Protein AF-A0A9P3NR72-F1 (afdb_monomer_lite)

Sequence (196 aa):
MASRALVLSVLLLLAADFSPAANPAVAQTVSVPGALDVNTNGSIQIPGVTVSPNGTVNGNGYSTDAEDGSVTVDGTTYFPNGTIVNADGQVITPTTNVDGSVSAGGFTVYPNGTVTSSDGTAVNPDGGVTFPGGLNISTGGGGGGVIQTPGFTVNPDGTVAVNQASPSTSKPAGSLASPARMVTSLLVLLVFLLVA

Radius of gyration: 45.99 Å; chains: 1; bounding box: 126×30×152 Å

Secondary structure (DSSP, 8-state):
--SSSHHHHHHTTSSS----------------TTS-EE-TTS-EEETTEEE-TTS-EEETTEEE-TTT--EEETTEEE-TTS-EE-TTS-EE--EE-TTS-EEETTEEE-TTS-EEETTS-EE-TTS-EE-TTS-EEEEETTTEEEEE-SSEEE-TTS-EEE----------S----------SSHHHHHHHTT--

Foldseek 3Di:
DPDPVPVVVVVVVPPPDPPVPVPPCPVPQPDDPQDWTQDPQRWIDHVQWIQHNLRWIDGDQWTADNVQRWIGHVQWIAGPQRWIQHNVRDIWHWDQDPQRWIDTDQWIAHPQRWIAGVQGWIQHPQRWIAGPQGWIWGPNPPGWIWTDHCFWIQTSVRDIGGPPPPPPPPVPPDPPDDPDDPPPPPVVVVVVVVVD

Structure (mmCIF, N/CA/C/O backbone):
data_AF-A0A9P3NR72-F1
#
_entry.id   AF-A0A9P3NR72-F1
#
loop_
_atom_site.group_PDB
_atom_site.id
_atom_site.type_symbol
_atom_site.label_atom_id
_atom_site.label_alt_id
_atom_site.label_comp_id
_atom_site.label_asym_id
_atom_site.label_entity_id
_atom_site.label_seq_id
_atom_site.pdbx_PDB_ins_code
_atom_site.Cartn_x
_atom_site.Cartn_y
_atom_site.Cartn_z
_atom_site.occupancy
_atom_site.B_iso_or_equiv
_atom_site.auth_seq_id
_atom_site.auth_comp_id
_atom_site.auth_asym_id
_atom_site.auth_atom_id
_atom_site.pdbx_PDB_model_num
ATOM 1 N N . MET A 1 1 ? -53.191 10.712 83.785 1.00 48.12 1 MET A N 1
ATOM 2 C CA . MET A 1 1 ? -52.004 11.487 83.346 1.00 48.12 1 MET A CA 1
ATOM 3 C C . MET A 1 1 ? -51.381 10.843 82.104 1.00 48.12 1 MET A C 1
ATOM 5 O O . MET A 1 1 ? -50.207 10.507 82.092 1.00 48.12 1 MET A O 1
ATOM 9 N N . ALA A 1 2 ? -52.179 10.658 81.051 1.00 46.38 2 ALA A N 1
ATOM 10 C CA . ALA A 1 2 ? -51.803 9.922 79.845 1.00 46.38 2 ALA A CA 1
ATOM 11 C C . ALA A 1 2 ? -52.101 10.795 78.621 1.00 46.38 2 ALA A C 1
ATOM 13 O O . ALA A 1 2 ? -53.079 10.565 77.928 1.00 46.38 2 ALA A O 1
ATOM 14 N N . SER A 1 3 ? -51.346 11.882 78.425 1.00 47.44 3 SER A N 1
ATOM 15 C CA . SER A 1 3 ? -51.523 12.698 77.208 1.00 47.44 3 SER A CA 1
ATOM 16 C C . SER A 1 3 ? -50.365 13.635 76.847 1.00 47.44 3 SER A C 1
ATOM 18 O O . SER A 1 3 ? -50.506 14.434 75.928 1.00 47.44 3 SER A O 1
ATOM 20 N N . ARG A 1 4 ? -49.215 13.572 77.537 1.00 43.81 4 ARG A N 1
ATOM 21 C CA . ARG A 1 4 ? -48.031 14.392 77.190 1.00 43.81 4 ARG A CA 1
ATOM 22 C C . ARG A 1 4 ? -46.902 13.603 76.517 1.00 43.81 4 ARG A C 1
ATOM 24 O O . ARG A 1 4 ? -45.956 14.214 76.045 1.00 43.81 4 ARG A O 1
ATOM 31 N N . ALA A 1 5 ? -47.025 12.277 76.423 1.00 44.28 5 ALA A N 1
ATOM 32 C CA . ALA A 1 5 ? -46.033 11.416 75.773 1.00 44.28 5 ALA A CA 1
ATOM 33 C C . ALA A 1 5 ? -46.285 11.216 74.265 1.00 44.28 5 ALA A C 1
ATOM 35 O O . ALA A 1 5 ? -45.346 10.939 73.534 1.00 44.28 5 ALA A O 1
ATOM 36 N N . LEU A 1 6 ? -47.521 11.402 73.777 1.00 41.78 6 LEU A N 1
ATOM 37 C CA . LEU A 1 6 ? -47.857 11.107 72.375 1.00 41.78 6 LEU A CA 1
ATOM 38 C C . LEU A 1 6 ? -47.466 12.234 71.398 1.00 41.78 6 LEU A C 1
ATOM 40 O O . LEU A 1 6 ? -47.162 11.972 70.240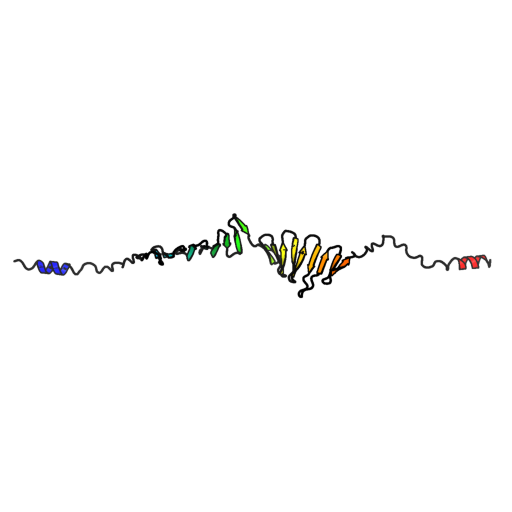 1.00 41.78 6 LEU A O 1
ATOM 44 N N . VAL A 1 7 ? -47.428 13.490 71.861 1.00 42.53 7 VAL A N 1
ATOM 45 C CA . VAL A 1 7 ? -47.096 14.652 71.008 1.00 42.53 7 VAL A CA 1
ATOM 46 C C . VAL A 1 7 ? -45.590 14.733 70.725 1.00 42.53 7 VAL A C 1
ATOM 48 O O . VAL A 1 7 ? -45.184 15.208 69.669 1.00 42.53 7 VAL A O 1
ATOM 51 N N . LEU A 1 8 ? -44.754 14.198 71.621 1.00 38.62 8 LEU A N 1
ATOM 52 C CA . LEU A 1 8 ? -43.301 1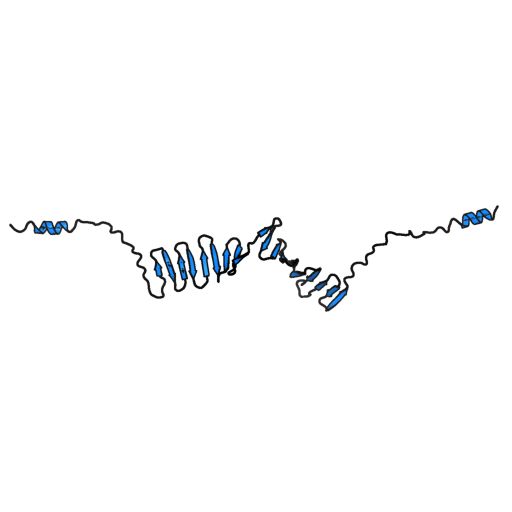4.186 71.436 1.00 38.62 8 LEU A CA 1
ATOM 53 C C . LEU A 1 8 ? -42.826 13.050 70.511 1.00 38.62 8 LEU A C 1
ATOM 55 O O . LEU A 1 8 ? -41.776 13.175 69.890 1.00 38.62 8 LEU A O 1
ATOM 59 N N . SER A 1 9 ? -43.619 11.985 70.351 1.00 39.81 9 SER A N 1
ATOM 60 C CA . SER A 1 9 ? -43.322 10.887 69.417 1.00 39.81 9 SER A CA 1
ATOM 61 C C . SER A 1 9 ? -43.636 11.224 67.956 1.00 39.81 9 SER A C 1
ATOM 63 O O . SER A 1 9 ? -43.027 10.643 67.066 1.00 39.81 9 SER A O 1
ATOM 65 N N . VAL A 1 10 ? -44.545 12.171 67.693 1.00 39.44 10 VAL A N 1
ATOM 66 C CA . VAL A 1 10 ? -44.870 12.610 66.320 1.00 39.44 10 VAL A CA 1
ATOM 67 C C . VAL A 1 10 ? -43.944 13.742 65.854 1.00 39.44 10 VAL A C 1
ATOM 69 O O . VAL A 1 10 ? -43.649 13.841 64.667 1.00 39.44 10 VAL A O 1
ATOM 72 N N . LEU A 1 11 ? -43.405 14.553 66.773 1.00 36.34 11 LEU A N 1
ATOM 73 C CA . LEU A 1 11 ? -42.488 15.645 66.420 1.00 36.34 11 LEU A CA 1
ATOM 74 C C . LEU A 1 11 ? -41.043 15.176 66.157 1.00 36.34 11 LEU A C 1
ATOM 76 O O . LEU A 1 11 ? -40.297 15.864 65.467 1.00 36.34 11 LEU A O 1
ATOM 80 N N . LEU A 1 12 ? -40.657 13.987 66.635 1.00 38.16 12 LEU A N 1
ATOM 81 C CA . LEU A 1 12 ? -39.341 13.391 66.363 1.00 38.16 12 LEU A CA 1
ATOM 82 C C . LEU A 1 12 ? -39.314 12.496 65.108 1.00 38.16 12 LEU A C 1
ATOM 84 O O . LEU A 1 12 ? -38.299 11.868 64.830 1.00 38.16 12 LEU A O 1
ATOM 88 N N . LEU A 1 13 ? -40.409 12.451 64.338 1.00 37.03 13 LEU A N 1
ATOM 89 C CA . LEU A 1 13 ? -40.459 11.774 63.035 1.00 37.03 13 LEU A CA 1
ATOM 90 C C . LEU A 1 13 ? -40.258 12.733 61.846 1.00 37.03 13 LEU A C 1
ATOM 92 O O . LEU A 1 13 ? -40.319 12.300 60.701 1.00 37.03 13 LEU A O 1
ATOM 96 N N . LEU A 1 14 ? -40.022 14.028 62.102 1.00 40.81 14 LEU A N 1
ATOM 97 C CA . LEU A 1 14 ? -39.855 15.059 61.065 1.00 40.81 14 LEU A CA 1
ATOM 98 C C . LEU A 1 14 ? -38.443 15.673 60.989 1.00 40.81 14 LEU A C 1
ATOM 100 O O . LEU A 1 14 ? -38.238 16.606 60.218 1.00 40.81 14 LEU A O 1
ATOM 104 N N . ALA A 1 15 ? -37.470 15.183 61.765 1.00 40.09 15 ALA A N 1
ATOM 105 C CA . ALA A 1 15 ? -36.161 15.836 61.897 1.00 40.09 15 ALA A CA 1
ATOM 106 C C . ALA A 1 15 ? -34.951 14.890 61.791 1.00 40.09 15 ALA A C 1
ATOM 108 O O . ALA A 1 15 ? -33.926 15.140 62.422 1.00 40.09 15 ALA A O 1
ATOM 109 N N . ALA A 1 16 ? -35.045 13.821 60.998 1.00 39.06 16 ALA A N 1
ATOM 110 C CA . ALA A 1 16 ? -33.886 13.000 60.660 1.00 39.06 16 ALA A CA 1
ATOM 111 C C . ALA A 1 16 ? -33.765 12.864 59.137 1.00 39.06 16 ALA A C 1
ATOM 113 O O . ALA A 1 16 ? -34.564 12.197 58.487 1.00 39.06 16 ALA A O 1
ATOM 114 N N . ASP A 1 17 ? -32.750 13.548 58.618 1.00 38.53 17 ASP A N 1
ATOM 115 C CA . ASP A 1 17 ? -32.102 13.335 57.331 1.00 38.53 17 ASP A CA 1
ATOM 116 C C . ASP A 1 17 ? -32.908 13.628 56.060 1.00 38.53 17 ASP A C 1
ATOM 118 O O . ASP A 1 17 ? -33.122 12.784 55.194 1.00 38.53 17 ASP A O 1
ATOM 122 N N . PHE A 1 18 ? -33.084 14.931 55.826 1.00 40.12 18 PHE A N 1
ATOM 123 C CA . PHE A 1 18 ? -32.684 15.523 54.541 1.00 40.12 18 PHE A CA 1
ATOM 124 C C . PHE A 1 18 ? -31.155 15.378 54.358 1.00 40.12 18 PHE A C 1
ATOM 126 O O . PHE A 1 18 ? -30.418 16.350 54.216 1.00 40.12 18 PHE A O 1
ATOM 133 N N . SER A 1 19 ? -30.646 14.147 54.378 1.00 39.75 19 SER A N 1
ATOM 134 C CA . SER A 1 19 ? -29.435 13.879 53.625 1.00 39.75 19 SER A CA 1
ATOM 135 C C . SER A 1 19 ? -29.875 14.009 52.170 1.00 39.75 19 SER A C 1
ATOM 137 O O . SE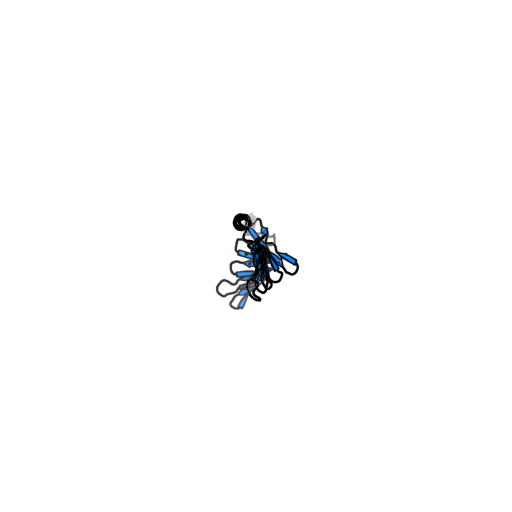R A 1 19 ? -30.918 13.438 51.825 1.00 39.75 19 SER A O 1
ATOM 139 N N . PRO A 1 20 ? -29.187 14.766 51.298 1.00 43.44 20 PRO A N 1
ATOM 140 C CA . PRO A 1 20 ? -29.326 14.505 49.883 1.00 43.44 20 PRO A CA 1
ATOM 141 C C . PRO A 1 20 ? -28.851 13.066 49.742 1.00 43.44 20 PRO A C 1
ATOM 143 O O . PRO A 1 20 ? -27.650 12.816 49.662 1.00 43.44 20 PRO A O 1
ATOM 146 N N . ALA A 1 21 ? -29.787 12.113 49.816 1.00 39.53 21 ALA A N 1
ATOM 147 C CA . ALA A 1 21 ? -29.570 10.778 49.329 1.00 39.53 21 ALA A CA 1
ATOM 148 C C . ALA A 1 21 ? -29.009 11.051 47.952 1.00 39.53 21 ALA A C 1
ATOM 150 O O . ALA A 1 21 ? -29.714 11.606 47.102 1.00 39.53 21 ALA A O 1
ATOM 151 N N . ALA A 1 22 ? -27.697 10.833 47.815 1.00 41.94 22 ALA A N 1
ATOM 152 C CA . ALA A 1 22 ? -27.037 10.785 46.541 1.00 41.94 22 ALA A CA 1
ATOM 153 C C . ALA A 1 22 ? -28.010 9.972 45.724 1.00 41.94 22 ALA A C 1
ATOM 155 O O . ALA A 1 22 ? -28.244 8.819 46.082 1.00 41.94 22 ALA A O 1
ATOM 156 N N . ASN A 1 23 ? -28.700 10.623 44.781 1.00 41.66 23 ASN A N 1
ATOM 157 C CA . ASN A 1 23 ? -29.506 9.925 43.812 1.00 41.66 23 ASN A CA 1
ATOM 158 C C . ASN A 1 23 ? -28.531 8.866 43.336 1.00 41.66 23 ASN A C 1
ATOM 160 O O . ASN A 1 23 ? -27.513 9.259 42.744 1.00 41.66 23 ASN A O 1
ATOM 164 N N . PRO A 1 24 ? -28.698 7.582 43.701 1.00 44.34 24 PRO A N 1
ATOM 165 C CA . PRO A 1 24 ? -27.843 6.614 43.109 1.00 44.34 24 PRO A CA 1
ATOM 166 C C . PRO A 1 24 ? -28.439 6.633 41.715 1.00 44.34 24 PRO A C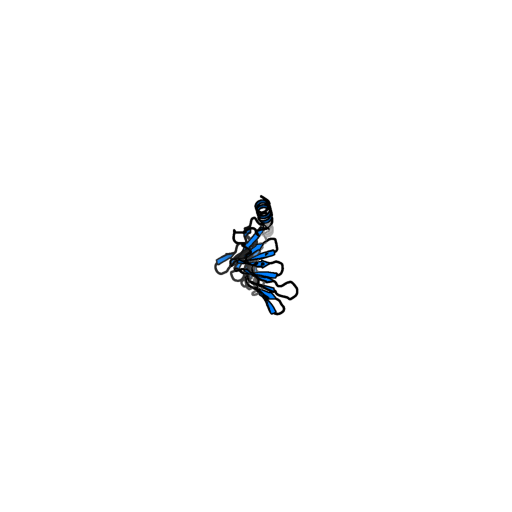 1
ATOM 168 O O . PRO A 1 24 ? -29.460 6.008 41.438 1.00 44.34 24 PRO A O 1
ATOM 171 N N . ALA A 1 25 ? -27.823 7.417 40.835 1.00 45.00 25 ALA A N 1
ATOM 172 C CA . ALA A 1 25 ? -27.745 7.091 39.441 1.00 45.00 25 ALA A CA 1
ATOM 173 C C . ALA A 1 25 ? -27.035 5.731 39.408 1.00 45.00 25 ALA A C 1
ATOM 175 O O . ALA A 1 25 ? -25.889 5.598 39.000 1.00 45.00 25 ALA A O 1
ATOM 176 N N . VAL A 1 26 ? -27.718 4.703 39.922 1.00 42.44 26 VAL A N 1
ATOM 177 C CA . VAL A 1 26 ? -27.652 3.369 39.401 1.00 42.44 26 VAL A CA 1
ATOM 178 C C . VAL A 1 26 ? -27.984 3.647 37.957 1.00 42.44 26 VAL A C 1
ATOM 180 O O . VAL A 1 26 ? -29.121 4.001 37.641 1.00 42.44 26 VAL A O 1
ATOM 183 N N . ALA A 1 27 ? -26.955 3.656 37.116 1.00 44.62 27 ALA A N 1
ATOM 184 C CA . ALA A 1 27 ? -27.144 3.538 35.692 1.00 44.62 27 ALA A CA 1
ATOM 185 C C . ALA A 1 27 ? -27.968 2.262 35.533 1.00 44.62 27 ALA A C 1
ATOM 187 O O . ALA A 1 27 ? -27.437 1.154 35.603 1.00 44.62 27 ALA A O 1
ATOM 188 N N . GLN A 1 28 ? -29.291 2.422 35.494 1.00 44.16 28 GLN A N 1
ATOM 189 C CA . GLN A 1 28 ? -30.192 1.354 35.144 1.00 44.16 28 GLN A CA 1
ATOM 190 C C . GLN A 1 28 ? -29.862 1.102 33.686 1.00 44.16 28 GLN A C 1
ATOM 192 O O . GLN A 1 28 ? -30.170 1.919 32.821 1.00 44.16 28 GLN A O 1
ATOM 197 N N . THR A 1 29 ? -29.150 0.011 33.431 1.00 44.50 29 THR A N 1
ATOM 198 C CA . THR A 1 29 ? -29.091 -0.588 32.111 1.00 44.50 29 THR A CA 1
ATOM 199 C C . THR A 1 29 ? -30.533 -0.908 31.740 1.00 44.50 29 THR A C 1
ATOM 201 O O . THR A 1 29 ? -31.112 -1.892 32.200 1.00 44.50 29 THR A O 1
ATOM 204 N N . VAL A 1 30 ? -31.161 -0.034 30.957 1.00 47.25 30 VAL A N 1
ATOM 205 C CA . VAL A 1 30 ? -32.433 -0.340 30.305 1.00 47.25 30 VAL A CA 1
ATOM 206 C C . VAL A 1 30 ? -32.083 -1.304 29.177 1.00 47.25 30 VAL A C 1
ATOM 208 O O . VAL A 1 30 ? -31.939 -0.894 28.034 1.00 47.25 30 VAL A O 1
ATOM 211 N N . SER A 1 31 ? -31.842 -2.571 29.532 1.00 49.44 31 SER A N 1
ATOM 212 C CA . SER A 1 31 ? -31.580 -3.621 28.555 1.00 49.44 31 SER A CA 1
ATOM 213 C C . SER A 1 31 ? -32.908 -4.012 27.929 1.00 49.44 31 SER A C 1
ATOM 215 O O . SER A 1 31 ? -33.728 -4.697 28.547 1.00 49.44 31 SER A O 1
ATOM 217 N N . VAL A 1 32 ? -33.167 -3.493 26.732 1.00 56.00 32 VAL A N 1
ATOM 218 C CA . VAL A 1 32 ? -34.283 -3.954 25.908 1.00 56.00 32 VAL A CA 1
ATOM 219 C C . VAL A 1 32 ? -33.679 -4.964 24.941 1.00 56.00 32 VAL A C 1
ATOM 221 O O . VAL A 1 32 ? -32.838 -4.579 24.133 1.00 56.00 32 VAL A O 1
ATOM 224 N N . PRO A 1 33 ? -34.069 -6.249 24.989 1.00 47.16 33 PRO A N 1
ATOM 225 C CA . PRO A 1 33 ? -33.535 -7.253 24.079 1.00 47.16 33 PRO A CA 1
ATOM 226 C C . PRO A 1 33 ? -33.645 -6.792 22.617 1.00 47.16 33 PRO A C 1
ATOM 228 O O . PRO A 1 33 ? -34.745 -6.574 22.111 1.00 47.16 33 PRO A O 1
ATOM 231 N N . GLY A 1 34 ? -32.499 -6.619 21.951 1.00 54.06 34 GLY A N 1
ATOM 232 C CA . GLY A 1 34 ? -32.412 -6.126 20.571 1.00 54.06 34 GLY A CA 1
ATOM 233 C C . GLY A 1 34 ? -32.251 -4.608 20.409 1.00 54.06 34 GLY A C 1
ATOM 234 O O . GLY A 1 34 ? -32.244 -4.136 19.273 1.00 54.06 34 GLY A O 1
ATOM 235 N N . ALA A 1 35 ? -32.105 -3.847 21.495 1.00 64.00 35 ALA A N 1
ATOM 236 C CA . ALA A 1 35 ? -31.858 -2.409 21.471 1.00 64.00 35 ALA A CA 1
ATOM 237 C C . ALA A 1 35 ? -30.435 -2.047 21.928 1.00 64.00 35 ALA A C 1
ATOM 239 O O . ALA A 1 35 ? -29.644 -2.892 22.336 1.00 64.00 35 ALA A O 1
ATOM 240 N N . LEU A 1 36 ? -30.128 -0.757 21.797 1.00 69.50 36 LEU A N 1
ATOM 241 C CA . LEU A 1 36 ? -28.935 -0.100 22.315 1.00 69.50 36 LEU A CA 1
ATOM 242 C C . LEU A 1 36 ? -28.862 -0.249 23.844 1.00 69.50 36 LEU A C 1
ATOM 244 O O . LEU A 1 36 ? -29.645 0.383 24.553 1.00 69.50 36 LEU A O 1
ATOM 248 N N . ASP A 1 37 ? -27.888 -1.003 24.341 1.00 77.62 37 ASP A N 1
ATOM 249 C CA . ASP A 1 37 ? -27.663 -1.196 25.773 1.00 77.62 37 ASP A CA 1
ATOM 250 C C . ASP A 1 37 ? -26.462 -0.352 26.226 1.00 77.62 37 ASP A C 1
ATOM 252 O O . ASP A 1 37 ? -25.336 -0.549 25.771 1.00 77.62 37 ASP A O 1
ATOM 256 N N . VAL A 1 38 ? -26.676 0.603 27.136 1.00 80.50 38 VAL A N 1
ATOM 257 C CA . VAL A 1 38 ? -25.596 1.419 27.724 1.00 80.50 38 VAL A CA 1
ATOM 258 C C . VAL A 1 38 ? -25.228 0.860 29.096 1.00 80.50 38 VAL A C 1
ATOM 260 O O . VAL A 1 38 ? -26.024 0.916 30.031 1.00 80.50 38 VAL A O 1
ATOM 263 N N . ASN A 1 39 ? -24.018 0.319 29.217 1.00 81.31 39 ASN A N 1
ATOM 264 C CA . ASN A 1 39 ? -23.499 -0.321 30.423 1.00 81.31 39 ASN A CA 1
ATOM 265 C C . ASN A 1 39 ? -23.027 0.693 31.472 1.00 81.31 39 ASN A C 1
ATOM 267 O O . ASN A 1 39 ? -22.585 1.796 31.155 1.00 81.31 39 ASN A O 1
ATOM 271 N N . THR A 1 40 ? -23.008 0.277 32.742 1.00 83.50 40 THR A N 1
ATOM 272 C CA . THR A 1 40 ? -22.528 1.094 33.875 1.00 83.50 40 THR A CA 1
ATOM 273 C C . THR A 1 40 ? -21.057 1.501 33.751 1.00 83.50 40 THR A C 1
ATOM 275 O O . THR A 1 40 ? -20.647 2.509 34.315 1.00 83.50 40 THR A O 1
ATOM 278 N N . ASN A 1 41 ? -20.258 0.735 33.004 1.00 81.38 41 ASN A N 1
ATOM 279 C CA . ASN A 1 41 ? -18.865 1.071 32.706 1.00 81.38 41 ASN A CA 1
ATOM 280 C C . ASN A 1 41 ? -18.720 2.113 31.578 1.00 81.38 41 ASN A C 1
ATOM 282 O O . ASN A 1 41 ? -17.594 2.452 31.239 1.00 81.38 41 ASN A O 1
ATOM 286 N N . GLY A 1 42 ? -19.820 2.603 30.993 1.00 82.56 42 GLY A N 1
ATOM 287 C CA . GLY A 1 42 ? -19.832 3.553 29.878 1.00 82.56 42 GLY A CA 1
ATOM 288 C C . GLY A 1 42 ? -19.755 2.913 28.488 1.00 82.56 42 GLY A C 1
ATOM 289 O O . GLY A 1 42 ? -19.774 3.633 27.495 1.00 82.56 42 GLY A O 1
ATOM 290 N N . SER A 1 43 ? -19.671 1.582 28.390 1.00 87.56 43 SER A N 1
ATOM 291 C CA . SER A 1 43 ? -19.686 0.880 27.104 1.00 87.56 43 SER A CA 1
ATOM 292 C C . SER A 1 43 ? -21.095 0.835 26.519 1.00 87.56 43 SER A C 1
ATOM 294 O O . SER A 1 43 ? -22.070 0.646 27.243 1.00 87.56 43 SER A O 1
ATOM 296 N N . ILE A 1 44 ? -21.193 0.931 25.199 1.00 89.88 44 ILE A N 1
ATOM 297 C CA . ILE A 1 44 ? -22.435 0.800 24.444 1.00 89.88 44 ILE A CA 1
ATOM 298 C C . ILE A 1 44 ? -22.428 -0.547 23.715 1.00 89.88 44 ILE A C 1
ATOM 300 O O . ILE A 1 44 ? -21.473 -0.873 23.015 1.00 89.88 44 ILE A O 1
ATOM 304 N N . GLN A 1 45 ? -23.496 -1.322 23.862 1.00 87.31 45 GLN A N 1
ATOM 305 C CA . GLN A 1 45 ? -23.729 -2.580 23.163 1.00 87.31 45 GLN A CA 1
ATOM 306 C C . GLN A 1 45 ? -24.848 -2.387 22.141 1.00 87.31 45 GLN A C 1
ATOM 308 O O . GLN A 1 45 ? -25.961 -1.980 22.466 1.00 87.31 45 GLN A O 1
ATOM 313 N N . ILE A 1 46 ? -24.534 -2.678 20.888 1.00 84.75 46 ILE A N 1
ATOM 314 C CA . ILE A 1 46 ? -25.461 -2.783 19.763 1.00 84.75 46 ILE A CA 1
ATOM 315 C C . ILE A 1 46 ? -25.360 -4.244 19.297 1.00 84.75 46 ILE A C 1
ATOM 317 O O . ILE A 1 46 ? -24.277 -4.822 19.391 1.00 84.75 46 ILE A O 1
ATOM 321 N N . PRO A 1 47 ? -26.423 -4.901 18.800 1.00 84.81 47 PRO A N 1
ATOM 322 C CA . PRO A 1 47 ? -26.305 -6.267 18.292 1.00 84.81 47 PRO A CA 1
ATOM 323 C C . PRO A 1 47 ? -25.123 -6.431 17.318 1.00 84.81 47 PRO A C 1
ATOM 325 O O . PRO A 1 47 ? -25.087 -5.814 16.255 1.00 84.81 47 PRO A O 1
ATOM 328 N N . GLY A 1 48 ? -24.138 -7.245 17.711 1.00 84.38 48 GLY A N 1
ATOM 329 C CA . GLY A 1 48 ? -22.922 -7.503 16.933 1.00 84.38 48 GLY A CA 1
ATOM 330 C C . GLY A 1 48 ? -21.817 -6.443 17.026 1.00 84.38 48 GLY A C 1
ATOM 331 O O . GLY A 1 48 ? -20.774 -6.656 16.419 1.00 84.38 48 GLY A O 1
ATOM 332 N N . VAL A 1 49 ? -22.003 -5.342 17.771 1.00 90.25 49 VAL A N 1
ATOM 333 C CA . VAL A 1 49 ? -21.024 -4.251 17.932 1.00 90.25 49 VAL A CA 1
ATOM 334 C C . VAL A 1 49 ? -20.938 -3.775 19.384 1.00 90.25 49 VAL A C 1
ATOM 336 O O . VAL A 1 49 ? -21.921 -3.372 19.996 1.00 90.25 49 VAL A O 1
ATOM 339 N N . THR A 1 50 ? -19.727 -3.739 19.922 1.00 91.81 50 THR A N 1
ATOM 340 C CA . THR A 1 50 ? -19.385 -3.101 21.192 1.00 91.81 50 THR A CA 1
ATOM 341 C C . THR A 1 50 ? -18.650 -1.793 20.931 1.00 91.81 50 THR A C 1
ATOM 343 O O . THR A 1 50 ? -17.684 -1.774 20.175 1.00 91.81 50 THR A O 1
ATOM 346 N N . VAL A 1 51 ? -19.054 -0.718 21.603 1.00 92.25 51 VAL A N 1
ATOM 347 C CA . VAL A 1 51 ? -18.261 0.509 21.735 1.00 92.25 51 VAL A CA 1
ATOM 348 C C . VAL A 1 51 ? -17.781 0.605 23.178 1.00 92.25 51 VAL A C 1
ATOM 350 O O . VAL A 1 51 ? -18.578 0.634 24.119 1.00 92.25 51 VAL A O 1
ATOM 353 N N . SER A 1 52 ? -16.473 0.605 23.370 1.00 91.88 52 SER A N 1
ATOM 354 C CA . SER A 1 52 ? -15.823 0.747 24.667 1.00 91.88 52 SER A CA 1
ATOM 355 C C . SER A 1 52 ? -15.837 2.207 25.136 1.00 91.88 52 SER A C 1
ATOM 357 O O . SER A 1 52 ? -15.926 3.120 24.315 1.00 91.88 52 SER A O 1
ATOM 359 N N . PRO A 1 53 ? -15.677 2.468 26.445 1.00 90.25 53 PRO A N 1
ATOM 360 C CA . PRO A 1 53 ? -15.664 3.832 26.986 1.00 90.25 53 PRO A CA 1
ATOM 361 C C . PRO A 1 53 ? -14.524 4.699 26.440 1.00 90.25 53 PRO A C 1
ATOM 363 O O . PRO A 1 53 ? -14.645 5.919 26.395 1.00 90.25 53 PRO A O 1
ATOM 366 N N . ASN A 1 54 ? -13.419 4.074 26.018 1.00 90.75 54 ASN A N 1
ATOM 367 C CA . ASN A 1 54 ? -12.300 4.759 25.373 1.00 90.75 54 ASN A CA 1
ATOM 368 C C . ASN A 1 54 ? -12.582 5.117 23.899 1.00 90.75 54 ASN A C 1
ATOM 370 O O . ASN A 1 54 ? -11.736 5.735 23.271 1.00 90.75 54 ASN A O 1
ATOM 374 N N . GLY A 1 55 ? -13.743 4.747 23.345 1.00 88.69 55 GLY A N 1
ATOM 375 C CA . GLY A 1 55 ? -14.109 4.976 21.945 1.00 88.69 55 GLY A CA 1
ATOM 376 C C . GLY A 1 55 ? -13.735 3.839 20.992 1.00 88.69 55 GLY A C 1
ATOM 377 O O . GLY A 1 55 ? -14.070 3.917 19.813 1.00 88.69 55 GLY A O 1
ATOM 378 N N . THR A 1 56 ? -13.088 2.773 21.478 1.00 93.00 56 THR A N 1
ATOM 379 C CA . THR A 1 56 ? -12.790 1.576 20.670 1.00 93.00 56 THR A CA 1
ATOM 380 C C . THR A 1 56 ? -14.093 0.924 20.223 1.00 93.00 56 THR A C 1
ATOM 382 O O . THR A 1 56 ? -14.978 0.700 21.047 1.00 93.00 56 THR A O 1
ATOM 385 N N . VAL A 1 57 ? -14.213 0.585 18.944 1.00 94.50 57 VAL A N 1
ATOM 386 C CA . VAL A 1 57 ? -15.378 -0.113 18.383 1.00 94.50 57 VAL A CA 1
ATOM 387 C C . VAL A 1 57 ? -14.938 -1.511 17.983 1.00 94.50 57 VAL A C 1
ATOM 389 O O . VAL A 1 57 ? -13.891 -1.650 17.370 1.00 94.50 57 VAL A O 1
ATOM 392 N N . ASN A 1 58 ? -15.715 -2.541 18.301 1.00 93.81 58 ASN A N 1
ATOM 393 C CA . ASN A 1 58 ? -15.445 -3.918 17.894 1.00 93.81 58 ASN A CA 1
ATOM 394 C C . ASN A 1 58 ? -16.751 -4.602 17.497 1.00 93.81 58 ASN A C 1
ATOM 396 O O . ASN A 1 58 ? -17.687 -4.652 18.293 1.00 93.81 58 ASN A O 1
ATOM 400 N N . GLY A 1 59 ? -16.828 -5.126 16.279 1.00 91.88 59 GLY A N 1
ATOM 401 C CA . GLY A 1 59 ? -18.000 -5.857 15.833 1.00 91.88 59 GLY A CA 1
ATOM 402 C C . GLY A 1 59 ? -18.028 -6.150 14.345 1.00 91.88 59 GLY A C 1
ATOM 403 O O . GLY A 1 59 ? -17.408 -5.457 13.546 1.00 91.88 59 GLY A O 1
ATOM 404 N N . ASN A 1 60 ? -18.793 -7.172 13.963 1.00 88.44 60 ASN A N 1
ATOM 405 C CA . ASN A 1 60 ? -19.051 -7.541 12.566 1.00 88.44 60 ASN A CA 1
ATOM 406 C C . ASN A 1 60 ? -17.794 -7.751 11.688 1.00 88.44 60 ASN A C 1
ATOM 408 O O . ASN A 1 60 ? -17.871 -7.573 10.481 1.00 88.44 60 ASN A O 1
ATOM 412 N N . GLY A 1 61 ? -16.654 -8.144 12.268 1.00 86.62 61 GLY A N 1
ATOM 413 C CA . GLY A 1 61 ? -15.389 -8.318 11.528 1.00 86.62 61 GLY A CA 1
ATOM 414 C C . GLY A 1 61 ? -14.539 -7.048 11.409 1.00 86.62 61 GLY A C 1
ATOM 415 O O . GLY A 1 61 ? -13.475 -7.074 10.791 1.00 86.62 61 GLY A O 1
ATOM 416 N N . TYR A 1 62 ? -14.972 -5.957 12.044 1.00 92.12 62 TYR A N 1
ATOM 417 C CA . TYR A 1 62 ? -14.289 -4.669 12.068 1.00 92.12 62 TYR A CA 1
ATOM 418 C C . TYR A 1 62 ? -13.939 -4.285 13.506 1.00 92.12 62 TYR A C 1
ATOM 420 O O . TYR A 1 62 ? -14.717 -4.513 14.435 1.00 92.12 62 TYR A O 1
ATOM 428 N N . SER A 1 63 ? -12.784 -3.662 13.700 1.00 95.25 63 SER A N 1
ATOM 429 C CA . SER A 1 63 ? -12.415 -3.057 14.977 1.00 95.25 63 SER A CA 1
ATOM 430 C C . SER A 1 63 ? -11.670 -1.750 14.749 1.00 95.25 63 SER A C 1
ATOM 432 O O . SER A 1 63 ? -10.875 -1.657 13.821 1.00 95.25 63 SER A O 1
ATOM 434 N N . THR A 1 64 ? -11.892 -0.753 15.597 1.00 95.88 64 THR A N 1
ATOM 435 C CA . THR A 1 64 ? -11.101 0.483 15.639 1.00 95.88 64 THR A CA 1
ATOM 436 C C . THR A 1 64 ? -10.538 0.652 17.035 1.00 95.88 64 THR A C 1
ATOM 438 O O . THR A 1 64 ? -11.315 0.631 17.989 1.00 95.88 64 THR A O 1
ATOM 441 N N . ASP A 1 65 ? -9.233 0.842 17.162 1.00 94.50 65 ASP A N 1
ATOM 442 C CA . ASP A 1 65 ? -8.584 1.137 18.435 1.00 94.50 65 ASP A CA 1
ATOM 443 C C . ASP A 1 65 ? -8.457 2.656 18.602 1.00 94.50 65 ASP A C 1
ATOM 445 O O . ASP A 1 65 ? -7.964 3.366 17.726 1.00 94.50 65 ASP A O 1
ATOM 449 N N . ALA A 1 66 ? -8.973 3.175 19.713 1.00 91.88 66 ALA A N 1
ATOM 450 C CA . ALA A 1 66 ? -8.957 4.606 19.988 1.00 91.88 66 ALA A CA 1
ATOM 451 C C . ALA A 1 66 ? -7.626 5.103 20.578 1.00 91.88 66 ALA A C 1
ATOM 453 O O . ALA A 1 66 ? -7.384 6.310 20.573 1.00 91.88 66 ALA A O 1
ATOM 454 N N . GLU A 1 67 ? -6.780 4.211 21.098 1.00 92.81 67 GLU A N 1
ATOM 455 C CA . GLU A 1 67 ? -5.486 4.569 21.684 1.00 92.81 67 GLU A CA 1
ATOM 456 C C . GLU A 1 67 ? -4.452 4.880 20.602 1.00 92.81 67 GLU A C 1
ATOM 458 O O . GLU A 1 67 ? -3.733 5.876 20.708 1.00 92.81 67 GLU A O 1
ATOM 463 N N . ASP A 1 68 ? -4.401 4.067 19.544 1.00 93.00 68 ASP A N 1
ATOM 464 C CA . ASP A 1 68 ? -3.447 4.229 18.443 1.00 93.00 68 ASP A CA 1
ATOM 465 C C . ASP A 1 68 ? -4.089 4.614 17.099 1.00 93.00 68 ASP A C 1
ATOM 467 O O . ASP A 1 68 ? -3.372 4.907 16.141 1.00 93.00 68 ASP A O 1
ATOM 471 N N . GLY A 1 69 ? -5.423 4.666 17.023 1.00 92.81 69 GLY A N 1
ATOM 472 C CA . GLY A 1 69 ? -6.166 5.005 15.809 1.00 92.81 69 GLY A CA 1
ATOM 473 C C . GLY A 1 69 ? -6.157 3.906 14.746 1.00 92.81 69 GLY A C 1
ATOM 474 O O . GLY A 1 69 ? -6.519 4.178 13.598 1.00 92.81 69 GLY A O 1
ATOM 475 N N . SER A 1 70 ? -5.710 2.694 15.082 1.00 95.75 70 SER A N 1
ATOM 476 C CA . SER A 1 70 ? -5.652 1.584 14.140 1.00 95.75 70 SER A CA 1
ATOM 477 C C . SER A 1 70 ? -7.042 1.050 13.800 1.00 95.75 70 SER A C 1
ATOM 479 O O . SER A 1 70 ? -8.000 1.136 14.573 1.00 95.75 70 SER A O 1
ATOM 481 N N . VAL A 1 71 ? -7.161 0.484 12.602 1.00 96.81 71 VAL A N 1
ATOM 482 C CA . VAL A 1 71 ? -8.387 -0.155 12.120 1.00 96.81 71 VAL A CA 1
ATOM 483 C C . VAL A 1 71 ? -8.057 -1.579 11.721 1.00 96.81 71 VAL A C 1
ATOM 485 O O . VAL A 1 71 ? -7.158 -1.797 10.921 1.00 96.81 71 VAL A O 1
ATOM 488 N N . THR A 1 72 ? -8.786 -2.553 12.248 1.00 96.00 72 THR A N 1
ATOM 489 C CA . THR A 1 72 ? -8.678 -3.956 11.847 1.00 96.00 72 THR A CA 1
ATOM 490 C C . THR A 1 72 ? -9.912 -4.362 11.057 1.00 96.00 72 THR A C 1
ATOM 492 O O . THR A 1 72 ? -11.033 -4.167 11.521 1.00 96.00 72 THR A O 1
ATOM 495 N N . VAL A 1 73 ? -9.705 -4.936 9.875 1.00 95.31 73 VAL A N 1
ATOM 496 C CA . VAL A 1 73 ? -10.755 -5.475 9.004 1.00 95.31 73 VAL A CA 1
ATOM 497 C C . VAL A 1 73 ? -10.349 -6.884 8.604 1.00 95.31 73 VAL A C 1
ATOM 499 O O . VAL A 1 73 ? -9.269 -7.069 8.049 1.00 95.31 73 VAL A O 1
ATOM 502 N N . ASP A 1 74 ? -11.182 -7.877 8.919 1.00 92.62 74 ASP A N 1
ATOM 503 C CA . ASP A 1 74 ? -10.956 -9.285 8.552 1.00 92.62 74 ASP A CA 1
ATOM 504 C C . ASP A 1 74 ? -9.563 -9.828 8.950 1.00 92.62 74 ASP A C 1
ATOM 506 O O . ASP A 1 74 ? -8.966 -10.654 8.262 1.00 92.62 74 ASP A O 1
ATOM 510 N N . GLY A 1 75 ? -9.026 -9.353 10.079 1.00 90.62 75 GLY A N 1
ATOM 511 C CA . GLY A 1 75 ? -7.709 -9.744 10.596 1.00 90.62 75 GLY A CA 1
ATOM 512 C C . GLY A 1 75 ? -6.524 -8.941 10.048 1.00 90.62 75 GLY A C 1
ATOM 513 O O . GLY A 1 75 ? -5.412 -9.142 10.524 1.00 90.62 75 GLY A O 1
ATOM 514 N N . THR A 1 76 ? -6.744 -8.017 9.110 1.00 95.19 76 THR A N 1
ATOM 515 C CA . THR A 1 76 ? -5.720 -7.072 8.642 1.00 95.19 76 THR A CA 1
ATOM 516 C C . THR A 1 76 ? -5.831 -5.755 9.403 1.00 95.19 76 THR A C 1
ATOM 518 O O . THR A 1 76 ? -6.883 -5.117 9.378 1.00 95.19 76 THR A O 1
ATOM 521 N N . THR A 1 77 ? -4.750 -5.329 10.054 1.00 96.38 77 THR A N 1
ATOM 522 C CA . THR A 1 77 ? -4.676 -4.087 10.833 1.00 96.38 77 THR A CA 1
ATOM 523 C C . THR A 1 77 ? -3.949 -2.990 10.056 1.00 96.38 77 THR A C 1
ATOM 525 O O . THR A 1 77 ? -2.832 -3.183 9.581 1.00 96.38 77 THR A O 1
ATOM 528 N N . TYR A 1 78 ? -4.569 -1.818 9.969 1.00 95.06 78 TYR A N 1
ATOM 529 C CA . TYR A 1 78 ? -4.060 -0.602 9.343 1.00 95.06 78 TYR A CA 1
ATOM 530 C C . TYR A 1 78 ? -3.720 0.419 10.425 1.00 95.06 78 TYR A C 1
ATOM 532 O O . TYR A 1 78 ? -4.590 0.810 11.202 1.00 95.06 78 TYR A O 1
ATOM 540 N N . PHE A 1 79 ? -2.473 0.877 10.457 1.00 95.00 79 PHE A N 1
ATOM 541 C CA . PHE A 1 79 ? -2.005 1.895 11.393 1.00 95.00 79 PHE A CA 1
ATOM 542 C C . PHE A 1 79 ? -1.979 3.284 10.734 1.00 95.00 79 PHE A C 1
ATOM 544 O O . PHE A 1 79 ? -1.711 3.388 9.532 1.00 95.00 79 PHE A O 1
ATOM 551 N N . PRO A 1 80 ? -2.169 4.383 11.492 1.00 91.44 80 PRO A N 1
ATOM 552 C CA . PRO A 1 80 ? -2.149 5.741 10.932 1.00 91.44 80 PRO A CA 1
ATOM 553 C C . PRO A 1 80 ? -0.829 6.153 10.267 1.00 91.44 80 PRO A C 1
ATOM 555 O O . PRO A 1 80 ? -0.812 7.044 9.422 1.00 91.44 80 PRO A O 1
ATOM 558 N N . ASN A 1 81 ? 0.284 5.510 10.626 1.00 87.88 81 ASN A N 1
ATOM 559 C CA . ASN A 1 81 ? 1.587 5.715 9.987 1.00 87.88 81 ASN A CA 1
ATOM 560 C C . ASN A 1 81 ? 1.716 5.006 8.619 1.00 87.88 81 ASN A C 1
ATOM 562 O O . ASN A 1 81 ? 2.781 5.053 8.006 1.00 87.88 81 ASN A O 1
ATOM 566 N N . GLY A 1 82 ? 0.656 4.340 8.151 1.00 87.75 82 GLY A N 1
ATOM 567 C CA . GLY A 1 82 ? 0.626 3.581 6.905 1.00 87.75 82 GLY A CA 1
ATOM 568 C C . GLY A 1 82 ? 1.145 2.147 7.026 1.00 87.75 82 GLY A C 1
ATOM 569 O O . GLY A 1 82 ? 1.156 1.441 6.020 1.00 87.75 82 GLY A O 1
ATOM 570 N N . THR A 1 83 ? 1.563 1.696 8.215 1.00 92.00 83 THR A N 1
ATOM 571 C CA . THR A 1 83 ? 1.902 0.287 8.441 1.00 92.00 83 THR A CA 1
ATOM 572 C C . THR A 1 83 ? 0.652 -0.582 8.297 1.00 92.00 83 THR A C 1
ATOM 574 O O . THR A 1 83 ? -0.413 -0.247 8.815 1.00 92.00 83 THR A O 1
ATOM 577 N N . ILE A 1 84 ? 0.790 -1.719 7.618 1.00 93.50 84 ILE A N 1
ATOM 578 C CA . ILE A 1 84 ? -0.256 -2.732 7.458 1.00 93.50 84 ILE A CA 1
ATOM 579 C C . ILE A 1 84 ? 0.263 -4.043 8.041 1.00 93.50 84 ILE A C 1
ATOM 581 O O . ILE A 1 84 ? 1.360 -4.477 7.697 1.00 93.50 84 ILE A O 1
ATOM 585 N N . VAL A 1 85 ? -0.515 -4.675 8.912 1.00 94.88 85 VAL A N 1
ATOM 586 C CA . VAL A 1 85 ? -0.260 -6.028 9.416 1.00 94.88 85 VAL A CA 1
ATOM 587 C C . VAL A 1 85 ? -1.353 -6.925 8.865 1.00 94.88 85 VAL A C 1
ATOM 589 O O . VAL A 1 85 ? -2.509 -6.798 9.252 1.00 94.88 85 VAL A O 1
ATOM 592 N N . ASN A 1 86 ? -1.003 -7.793 7.926 1.00 93.62 86 ASN A N 1
ATOM 593 C CA . ASN A 1 86 ? -1.938 -8.723 7.304 1.00 93.62 86 ASN A CA 1
ATOM 594 C C . ASN A 1 86 ? -2.361 -9.825 8.286 1.00 93.62 86 ASN A C 1
ATOM 596 O O . ASN A 1 86 ? -1.647 -10.137 9.241 1.00 93.62 86 ASN A O 1
ATOM 600 N N . ALA A 1 87 ? -3.491 -10.475 7.999 1.00 92.94 87 ALA A N 1
ATOM 601 C CA . ALA A 1 87 ? -4.001 -11.596 8.794 1.00 92.94 87 ALA A CA 1
ATOM 602 C C . ALA A 1 87 ? -3.026 -12.793 8.897 1.00 92.94 87 ALA A C 1
ATOM 604 O O . ALA A 1 87 ? -3.125 -13.591 9.827 1.00 92.94 87 ALA A O 1
ATOM 605 N N . ASP A 1 88 ? -2.078 -12.921 7.963 1.00 93.69 88 ASP A N 1
ATOM 606 C CA . ASP A 1 88 ? -1.004 -13.924 7.982 1.00 93.69 88 ASP A CA 1
ATOM 607 C C . ASP A 1 88 ? 0.224 -13.503 8.819 1.00 93.69 88 ASP A C 1
ATOM 609 O O . ASP A 1 88 ? 1.192 -14.258 8.932 1.00 93.69 88 ASP A O 1
ATOM 613 N N . GLY A 1 89 ? 0.189 -12.312 9.425 1.00 90.50 89 GLY A N 1
ATOM 614 C CA . GLY A 1 89 ? 1.274 -11.727 10.210 1.00 90.50 89 GLY A CA 1
ATOM 615 C C . GLY A 1 89 ? 2.318 -10.971 9.385 1.00 90.50 89 GLY A C 1
ATOM 616 O O . GLY A 1 89 ? 3.277 -10.453 9.961 1.00 90.50 89 GLY A O 1
ATOM 617 N N . GLN A 1 90 ? 2.168 -10.875 8.059 1.00 92.25 90 GLN A N 1
ATOM 618 C CA . GLN A 1 90 ? 3.061 -10.066 7.235 1.00 92.25 90 GLN A CA 1
ATOM 619 C C . GLN A 1 90 ? 2.910 -8.582 7.585 1.00 92.25 90 GLN A C 1
ATOM 621 O O . GLN A 1 90 ? 1.813 -8.029 7.541 1.00 92.25 90 GLN A O 1
ATOM 626 N N . VAL A 1 91 ? 4.031 -7.922 7.880 1.00 92.38 91 VAL A N 1
ATOM 627 C CA . VAL A 1 91 ? 4.077 -6.484 8.173 1.00 92.38 91 VAL A CA 1
ATOM 628 C C . VAL A 1 91 ? 4.616 -5.727 6.964 1.00 92.38 91 VAL A C 1
ATOM 630 O O . VAL A 1 91 ? 5.726 -5.988 6.498 1.00 92.38 91 VAL A O 1
ATOM 633 N N . ILE A 1 92 ? 3.844 -4.764 6.472 1.00 91.38 92 ILE A N 1
ATOM 634 C CA . ILE A 1 92 ? 4.217 -3.843 5.402 1.00 91.38 92 ILE A CA 1
ATOM 635 C C . ILE A 1 92 ? 4.359 -2.457 6.019 1.00 91.38 92 ILE A C 1
ATOM 637 O O . ILE A 1 92 ? 3.369 -1.848 6.410 1.00 91.38 92 ILE A O 1
ATOM 641 N N . THR A 1 93 ? 5.588 -1.949 6.085 1.00 92.25 93 THR A N 1
ATOM 642 C CA . THR A 1 93 ? 5.876 -0.609 6.610 1.00 92.25 93 THR A CA 1
ATOM 643 C C . THR A 1 93 ? 6.388 0.282 5.481 1.00 92.25 93 THR A C 1
ATOM 645 O O . THR A 1 93 ? 7.408 -0.059 4.871 1.00 92.25 93 THR A O 1
ATOM 648 N N . PRO A 1 94 ? 5.729 1.417 5.189 1.00 90.19 94 PRO A N 1
ATOM 649 C CA . PRO A 1 94 ? 6.259 2.376 4.237 1.00 90.19 94 PRO A CA 1
ATOM 650 C C . PRO A 1 94 ? 7.554 2.990 4.777 1.00 90.19 94 PRO A C 1
ATOM 652 O O . PRO A 1 94 ? 7.642 3.389 5.936 1.00 90.19 94 PRO A O 1
ATOM 655 N N . THR A 1 95 ? 8.573 3.064 3.927 1.00 91.19 95 THR A N 1
ATOM 656 C CA . THR A 1 95 ? 9.859 3.697 4.237 1.00 91.19 95 THR A CA 1
ATOM 657 C C . THR A 1 95 ? 10.078 4.871 3.300 1.00 91.19 95 THR A C 1
ATOM 659 O O . THR A 1 95 ? 10.050 4.698 2.081 1.00 91.19 95 THR A O 1
ATOM 662 N N . THR A 1 96 ? 10.319 6.054 3.861 1.00 91.19 96 THR A N 1
ATOM 663 C CA . THR A 1 96 ? 10.741 7.227 3.088 1.00 91.19 96 THR A CA 1
ATOM 664 C C . THR A 1 96 ? 12.257 7.214 2.941 1.00 91.19 96 THR A C 1
ATOM 666 O O . THR A 1 96 ? 12.987 7.205 3.931 1.00 91.19 96 THR A O 1
ATOM 669 N N . ASN A 1 97 ? 12.730 7.221 1.702 1.00 88.69 97 ASN A N 1
ATOM 670 C CA . ASN A 1 97 ? 14.144 7.252 1.361 1.00 88.69 97 ASN A CA 1
ATOM 671 C C . ASN A 1 97 ? 14.678 8.695 1.321 1.00 88.69 97 ASN A C 1
ATOM 673 O O . ASN A 1 97 ? 13.923 9.664 1.243 1.00 88.69 97 ASN A O 1
ATOM 677 N N . VAL A 1 98 ? 16.007 8.844 1.340 1.00 90.38 98 VAL A N 1
ATOM 678 C CA . VAL A 1 98 ? 16.689 10.158 1.315 1.00 90.38 98 VAL A CA 1
ATOM 679 C C . VAL A 1 98 ? 16.377 10.956 0.042 1.00 90.38 98 VAL A C 1
ATOM 681 O O . VAL A 1 98 ? 16.380 12.183 0.064 1.00 90.38 98 VAL A O 1
ATOM 684 N N . ASP A 1 99 ? 16.082 10.269 -1.061 1.00 86.94 99 ASP A N 1
ATOM 685 C CA . ASP A 1 99 ? 15.687 10.866 -2.341 1.00 86.94 99 ASP A CA 1
ATOM 686 C C . ASP A 1 99 ? 14.199 11.273 -2.399 1.00 86.94 99 ASP A C 1
ATOM 688 O O . ASP A 1 99 ? 13.726 11.734 -3.437 1.00 86.94 99 ASP A O 1
ATOM 692 N N . GLY A 1 100 ? 13.457 11.112 -1.298 1.00 88.88 100 GLY A N 1
ATOM 693 C CA . GLY A 1 100 ? 12.029 11.407 -1.207 1.00 88.88 100 GLY A CA 1
ATOM 694 C C . GLY A 1 100 ? 11.124 10.318 -1.784 1.00 88.88 100 GLY A C 1
ATOM 695 O O . GLY A 1 100 ? 9.908 10.501 -1.795 1.00 88.88 100 GLY A O 1
ATOM 696 N N . SER A 1 101 ? 11.680 9.198 -2.258 1.00 91.31 101 SER A N 1
ATOM 697 C CA . SER A 1 101 ? 10.872 8.054 -2.680 1.00 91.31 101 SER A CA 1
ATOM 698 C C . SER A 1 101 ? 10.261 7.323 -1.480 1.00 91.31 101 SER A C 1
ATOM 700 O O . SER A 1 101 ? 10.827 7.308 -0.385 1.00 91.31 101 SER A O 1
ATOM 702 N N . VAL A 1 102 ? 9.096 6.707 -1.680 1.00 92.06 102 VAL A N 1
ATOM 703 C CA . VAL A 1 102 ? 8.398 5.906 -0.663 1.00 92.06 102 VAL A CA 1
ATOM 704 C C . VAL A 1 102 ? 8.396 4.451 -1.099 1.00 92.06 102 VAL A C 1
ATOM 706 O O . VAL A 1 102 ? 7.923 4.135 -2.187 1.00 92.06 102 VAL A O 1
ATOM 709 N N . SER A 1 103 ? 8.918 3.562 -0.256 1.00 90.56 103 SER A N 1
ATOM 710 C CA . SER A 1 103 ? 8.981 2.125 -0.530 1.00 90.56 103 SER A CA 1
ATOM 711 C C . SER A 1 103 ? 8.065 1.341 0.399 1.00 90.56 103 SER A C 1
ATOM 713 O O . SER A 1 103 ? 8.149 1.500 1.613 1.00 90.56 103 SER A O 1
ATOM 715 N N . ALA A 1 104 ? 7.208 0.484 -0.152 1.00 89.56 104 ALA A N 1
ATOM 716 C CA . ALA A 1 104 ? 6.312 -0.387 0.603 1.00 89.56 104 ALA A CA 1
ATOM 717 C C . ALA A 1 104 ? 5.962 -1.633 -0.221 1.00 89.56 104 ALA A C 1
ATOM 719 O O . ALA A 1 104 ? 5.723 -1.540 -1.423 1.00 89.56 104 ALA A O 1
ATOM 720 N N . GLY A 1 105 ? 5.920 -2.806 0.417 1.00 83.75 105 GLY A N 1
ATOM 721 C CA . GLY A 1 105 ? 5.378 -4.024 -0.204 1.00 83.75 105 GLY A CA 1
ATOM 722 C C . GLY A 1 105 ? 6.084 -4.467 -1.492 1.00 83.75 105 GLY A C 1
ATOM 723 O O . GLY A 1 105 ? 5.445 -5.044 -2.363 1.00 83.75 105 GLY A O 1
ATOM 724 N N . GLY A 1 106 ? 7.382 -4.177 -1.638 1.00 86.19 106 GLY A N 1
ATOM 725 C CA . GLY A 1 106 ? 8.147 -4.501 -2.849 1.00 86.19 106 GLY A CA 1
ATOM 726 C C . GLY A 1 106 ? 8.004 -3.492 -3.990 1.00 86.19 106 GLY A C 1
ATOM 727 O O . GLY A 1 106 ? 8.498 -3.759 -5.081 1.00 86.19 106 GLY A O 1
ATOM 728 N N . PHE A 1 107 ? 7.375 -2.343 -3.745 1.00 90.94 107 PHE A N 1
ATOM 729 C CA . PHE A 1 107 ? 7.300 -1.229 -4.684 1.00 90.94 107 PHE A CA 1
ATOM 730 C C . PHE A 1 107 ? 7.992 0.008 -4.119 1.00 90.94 107 PHE A C 1
ATOM 732 O O . PHE A 1 107 ? 7.963 0.235 -2.909 1.00 90.94 107 PHE A O 1
ATOM 739 N N . THR A 1 108 ? 8.558 0.830 -4.998 1.00 92.56 108 THR A N 1
ATOM 740 C CA . THR A 1 108 ? 9.100 2.152 -4.677 1.00 92.56 108 THR A CA 1
ATOM 741 C C . THR A 1 108 ? 8.455 3.190 -5.585 1.00 92.56 108 THR A C 1
ATOM 743 O O . THR A 1 108 ? 8.492 3.071 -6.805 1.00 92.56 108 THR A O 1
ATOM 746 N N . VAL A 1 109 ? 7.859 4.221 -4.991 1.00 93.44 109 VAL A N 1
ATOM 747 C CA . VAL A 1 109 ? 7.270 5.363 -5.695 1.00 93.44 109 VAL A CA 1
ATOM 748 C C . VAL A 1 109 ? 8.227 6.541 -5.591 1.00 93.44 109 VAL A C 1
ATOM 750 O O . VAL A 1 109 ? 8.543 6.991 -4.491 1.00 93.44 109 VAL A O 1
ATOM 753 N N . TYR A 1 110 ? 8.684 7.049 -6.729 1.00 92.88 110 TYR A N 1
ATOM 754 C CA . TYR A 1 110 ? 9.578 8.198 -6.811 1.00 92.88 110 TYR A CA 1
ATOM 755 C C . TYR A 1 110 ? 8.796 9.518 -6.881 1.00 92.88 110 TYR A C 1
ATOM 757 O O . TYR A 1 110 ? 7.675 9.546 -7.394 1.00 92.88 110 TYR A O 1
ATOM 765 N N . PRO A 1 111 ? 9.391 10.649 -6.453 1.00 91.88 111 PRO A N 1
ATOM 766 C CA . PRO A 1 111 ? 8.739 11.963 -6.512 1.00 91.88 111 PRO A CA 1
ATOM 767 C C . PRO A 1 111 ? 8.311 12.401 -7.917 1.00 91.88 111 PRO A C 1
ATOM 769 O O . PRO A 1 111 ? 7.403 13.214 -8.065 1.00 91.88 111 PRO A O 1
ATOM 772 N N . ASN A 1 112 ? 8.962 11.877 -8.959 1.00 89.44 112 ASN A N 1
ATOM 773 C CA . ASN A 1 112 ? 8.598 12.144 -10.349 1.00 89.44 112 ASN A CA 1
ATOM 774 C C . ASN A 1 112 ? 7.347 11.368 -10.808 1.00 89.44 112 ASN A C 1
ATOM 776 O O . ASN A 1 112 ? 6.923 11.570 -11.939 1.00 89.44 112 ASN A O 1
ATOM 780 N N . GLY A 1 113 ? 6.774 10.496 -9.968 1.00 88.44 113 GLY A N 1
ATOM 781 C CA . GLY A 1 113 ? 5.626 9.643 -10.281 1.00 88.44 113 GLY A CA 1
ATOM 782 C C . GLY A 1 113 ? 5.988 8.277 -10.872 1.00 88.44 113 GLY A C 1
ATOM 783 O O . GLY A 1 113 ? 5.088 7.487 -11.141 1.00 88.44 113 GLY A O 1
ATOM 784 N N . THR A 1 114 ? 7.276 7.978 -11.078 1.00 92.25 114 THR A N 1
ATOM 785 C CA . THR A 1 114 ? 7.715 6.638 -11.483 1.00 92.25 114 T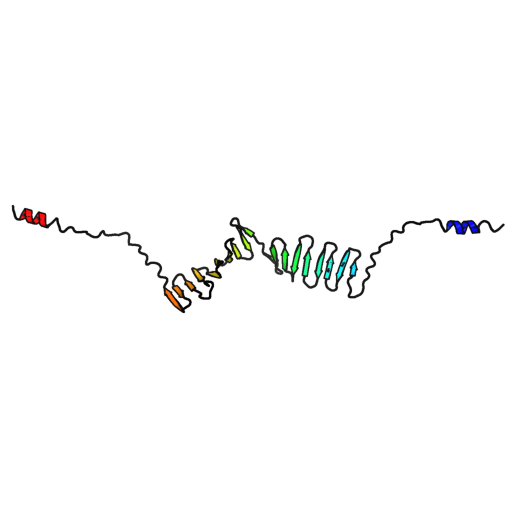HR A CA 1
ATOM 786 C C . THR A 1 114 ? 7.490 5.654 -10.335 1.00 92.25 114 THR A C 1
ATOM 788 O O . THR A 1 114 ? 7.817 5.950 -9.186 1.00 92.25 114 THR A O 1
ATOM 791 N N . VAL A 1 115 ? 6.980 4.464 -10.643 1.00 94.38 115 VAL A N 1
ATOM 792 C CA . VAL A 1 115 ? 6.832 3.355 -9.693 1.00 94.38 115 VAL A CA 1
ATOM 793 C C . VAL A 1 115 ? 7.718 2.206 -10.142 1.00 94.38 115 VAL A C 1
ATOM 795 O O . VAL A 1 115 ? 7.567 1.737 -11.265 1.00 94.38 115 VAL A O 1
ATOM 798 N N . THR A 1 116 ? 8.620 1.728 -9.292 1.00 93.62 116 THR A N 1
ATOM 799 C CA . THR A 1 116 ? 9.412 0.520 -9.555 1.00 93.62 116 THR A CA 1
ATOM 800 C C . THR A 1 116 ? 8.953 -0.634 -8.679 1.00 93.62 116 THR A C 1
ATOM 802 O O . THR A 1 116 ? 8.533 -0.434 -7.542 1.00 93.62 116 THR A O 1
ATOM 805 N N . SER A 1 117 ? 9.020 -1.849 -9.212 1.00 93.38 117 SER A N 1
ATOM 806 C CA . SER A 1 117 ? 8.824 -3.089 -8.464 1.00 93.38 117 SER A CA 1
ATOM 807 C C . SER A 1 117 ? 10.168 -3.756 -8.163 1.00 93.38 117 SER A C 1
ATOM 809 O O . SER A 1 117 ? 11.193 -3.449 -8.778 1.00 93.38 117 SER A O 1
ATOM 811 N N . SER A 1 118 ? 10.170 -4.686 -7.213 1.00 89.31 118 SER A N 1
ATOM 812 C CA . SER A 1 118 ? 11.341 -5.455 -6.786 1.00 89.31 118 SER A CA 1
ATOM 813 C C . SER A 1 118 ? 11.943 -6.325 -7.891 1.00 89.31 118 SER A C 1
ATOM 815 O O . SER A 1 118 ? 13.126 -6.655 -7.825 1.00 89.31 118 SER A O 1
ATOM 817 N N . ASP A 1 119 ? 11.164 -6.663 -8.921 1.00 90.06 119 ASP A N 1
ATOM 818 C CA . ASP A 1 119 ? 11.636 -7.367 -10.116 1.00 90.06 119 ASP A CA 1
ATOM 819 C C . ASP A 1 119 ? 12.369 -6.452 -11.122 1.00 90.06 119 ASP A C 1
ATOM 821 O O . ASP A 1 119 ? 12.919 -6.933 -12.112 1.00 90.06 119 ASP A O 1
ATOM 825 N N . GLY A 1 120 ? 12.421 -5.141 -10.862 1.00 88.31 120 GLY A N 1
ATOM 826 C CA . GLY A 1 120 ? 13.044 -4.141 -11.728 1.00 88.31 120 GLY A CA 1
ATOM 827 C C . GLY A 1 120 ? 12.114 -3.561 -12.795 1.00 88.31 120 GLY A C 1
ATOM 828 O O . GLY A 1 120 ? 12.563 -2.743 -13.599 1.00 88.31 120 GLY A O 1
ATOM 829 N N . THR A 1 121 ? 10.835 -3.943 -12.814 1.00 92.75 121 THR A N 1
ATOM 830 C CA . THR A 1 121 ? 9.827 -3.322 -13.677 1.00 92.75 121 THR A CA 1
ATOM 831 C C . THR A 1 121 ? 9.551 -1.897 -13.202 1.00 92.75 121 THR A C 1
ATOM 833 O O . THR A 1 121 ? 9.392 -1.663 -12.006 1.00 92.75 121 THR A O 1
ATOM 836 N N . ALA A 1 122 ? 9.468 -0.941 -14.126 1.00 92.94 122 ALA A N 1
ATOM 837 C CA . ALA A 1 122 ? 9.165 0.457 -13.847 1.00 92.94 122 ALA A CA 1
ATOM 838 C C . ALA A 1 122 ? 7.940 0.921 -14.641 1.00 92.94 122 ALA A C 1
ATOM 840 O O . ALA A 1 122 ? 7.872 0.718 -15.850 1.00 92.94 122 ALA A O 1
ATOM 841 N N . VAL A 1 123 ? 6.994 1.579 -13.977 1.00 92.62 123 VAL A N 1
ATOM 842 C CA . VAL A 1 123 ? 5.879 2.296 -14.599 1.00 92.62 123 VAL A CA 1
ATOM 843 C C . VAL A 1 123 ? 6.180 3.783 -14.526 1.00 92.62 123 VAL A C 1
ATOM 845 O O . VAL A 1 123 ? 6.407 4.329 -13.448 1.00 92.62 123 VAL A O 1
ATOM 848 N N . ASN A 1 124 ? 6.207 4.435 -15.678 1.00 89.31 124 ASN A N 1
ATOM 849 C CA . ASN A 1 124 ? 6.478 5.854 -15.807 1.00 89.31 124 ASN A CA 1
ATOM 850 C C . ASN A 1 124 ? 5.184 6.678 -15.693 1.00 89.31 124 ASN A C 1
ATOM 852 O O . ASN A 1 124 ? 4.093 6.163 -15.953 1.00 89.31 124 ASN A O 1
ATOM 856 N N . PRO A 1 125 ? 5.284 7.974 -15.352 1.00 87.06 125 PRO A N 1
ATOM 857 C CA . PRO A 1 125 ? 4.121 8.857 -15.205 1.00 87.06 125 PRO A CA 1
ATOM 858 C C . PRO A 1 125 ? 3.275 9.000 -16.475 1.00 87.06 125 PRO A C 1
ATOM 860 O O . PRO A 1 125 ? 2.101 9.349 -16.405 1.00 87.06 125 PRO A O 1
ATOM 863 N N . ASP A 1 126 ? 3.875 8.750 -17.639 1.00 83.44 126 ASP A N 1
ATOM 864 C CA . ASP A 1 126 ? 3.216 8.768 -18.945 1.00 83.44 126 ASP A CA 1
ATOM 865 C C . ASP A 1 126 ? 2.455 7.467 -19.264 1.00 83.44 126 ASP A C 1
ATOM 867 O O . ASP A 1 126 ? 1.889 7.344 -20.348 1.00 83.44 126 ASP A O 1
ATOM 871 N N . GLY A 1 127 ? 2.436 6.498 -18.342 1.00 83.00 127 GLY A N 1
ATOM 872 C CA . GLY A 1 127 ? 1.831 5.179 -18.536 1.00 83.00 127 GLY A CA 1
ATOM 873 C C . GLY A 1 127 ? 2.725 4.187 -19.286 1.00 83.00 127 GLY A C 1
ATOM 874 O O . GLY A 1 127 ? 2.283 3.077 -19.597 1.00 83.00 127 GLY A O 1
ATOM 875 N N . GLY A 1 128 ? 3.972 4.556 -19.596 1.00 87.69 128 GLY A N 1
ATOM 876 C CA . GLY A 1 128 ? 4.958 3.641 -20.155 1.00 87.69 128 GLY A CA 1
ATOM 877 C C . GLY A 1 128 ? 5.448 2.618 -19.126 1.00 87.69 128 GLY A C 1
ATOM 878 O O . GLY A 1 128 ? 5.599 2.939 -17.952 1.00 87.69 128 GLY A O 1
ATOM 879 N N . VAL A 1 129 ? 5.734 1.393 -19.565 1.00 90.12 129 VAL A N 1
ATOM 880 C CA . VAL A 1 129 ? 6.241 0.301 -18.722 1.00 90.12 129 VAL A CA 1
ATOM 881 C C . VAL A 1 129 ? 7.590 -0.176 -19.245 1.00 90.12 129 VAL A C 1
ATOM 883 O O . VAL A 1 129 ? 7.708 -0.563 -20.406 1.00 90.12 129 VAL A O 1
ATOM 886 N N . THR A 1 130 ? 8.600 -0.185 -18.386 1.00 90.56 130 THR A N 1
ATOM 887 C CA . THR A 1 130 ? 9.933 -0.731 -18.647 1.00 90.56 130 THR A CA 1
ATOM 888 C C . THR A 1 130 ? 10.095 -2.023 -17.865 1.00 90.56 130 THR A C 1
ATOM 890 O O . THR A 1 130 ? 9.970 -2.020 -16.648 1.00 90.56 130 THR A O 1
ATOM 893 N N . PHE A 1 131 ? 10.399 -3.122 -18.544 1.00 90.69 131 PHE A N 1
ATOM 894 C CA . PHE A 1 131 ? 10.679 -4.411 -17.920 1.00 90.69 131 PHE A CA 1
ATOM 895 C C . PHE A 1 131 ? 12.186 -4.627 -17.739 1.00 90.69 131 PHE A C 1
ATOM 897 O O . PHE A 1 131 ? 12.994 -4.125 -18.539 1.00 90.69 131 PHE A O 1
ATOM 904 N N . PRO A 1 132 ? 12.586 -5.448 -16.754 1.00 84.75 132 PRO A N 1
ATOM 905 C CA . PRO A 1 132 ? 13.949 -5.960 -16.684 1.00 84.75 132 PRO A CA 1
ATOM 906 C C . PRO A 1 132 ? 14.321 -6.644 -18.012 1.00 84.75 132 PRO A C 1
ATOM 908 O O . PRO A 1 132 ? 13.550 -7.416 -18.578 1.00 84.75 132 PRO A O 1
ATOM 911 N N . GLY A 1 133 ? 15.504 -6.329 -18.545 1.00 81.88 133 GLY A N 1
ATOM 912 C CA . GLY A 1 133 ? 15.940 -6.796 -19.870 1.00 81.88 133 GLY A CA 1
ATOM 913 C C . GLY A 1 133 ? 15.692 -5.811 -21.021 1.00 81.88 133 GLY A C 1
ATOM 914 O O . GLY A 1 133 ? 16.028 -6.117 -22.164 1.00 81.88 133 GLY A O 1
ATOM 915 N N . GLY A 1 134 ? 15.170 -4.613 -20.735 1.00 81.56 134 GLY A N 1
ATOM 916 C CA . GLY A 1 134 ? 15.139 -3.494 -21.686 1.00 81.56 134 GLY A CA 1
ATOM 917 C C . GLY A 1 134 ? 13.956 -3.500 -22.655 1.00 81.56 134 GLY A C 1
ATOM 918 O O . GLY A 1 134 ? 13.964 -2.743 -23.626 1.00 81.56 134 GLY A O 1
ATOM 919 N N . LEU A 1 135 ? 12.947 -4.338 -22.407 1.00 87.12 135 LEU A N 1
ATOM 920 C CA . LEU A 1 135 ? 11.651 -4.234 -23.071 1.00 87.12 135 LEU A CA 1
ATOM 921 C C . LEU A 1 135 ? 10.913 -3.005 -22.518 1.00 87.12 135 LEU A C 1
ATOM 923 O O . LEU A 1 135 ? 10.692 -2.908 -21.317 1.00 87.12 135 LEU A O 1
ATOM 927 N N . ASN A 1 136 ? 10.501 -2.096 -23.394 1.00 87.75 136 ASN A N 1
ATOM 928 C CA . ASN A 1 136 ? 9.709 -0.916 -23.069 1.00 87.75 136 ASN A CA 1
ATOM 929 C C . ASN A 1 136 ? 8.390 -0.947 -23.838 1.00 87.75 136 ASN A C 1
ATOM 931 O O . ASN A 1 136 ? 8.376 -1.162 -25.049 1.00 87.75 136 ASN A O 1
ATOM 935 N N . ILE A 1 137 ? 7.288 -0.676 -23.154 1.00 86.81 137 ILE A N 1
ATOM 936 C CA . ILE A 1 137 ? 5.967 -0.483 -23.745 1.00 86.81 137 ILE A CA 1
ATOM 937 C C . ILE A 1 137 ? 5.575 0.962 -23.475 1.00 86.81 137 ILE A C 1
ATOM 939 O O . ILE A 1 137 ? 5.363 1.332 -22.328 1.00 86.81 137 ILE A O 1
ATOM 943 N N . SER A 1 138 ? 5.480 1.790 -24.509 1.00 84.44 138 SER A N 1
ATOM 944 C CA . SER A 1 138 ? 4.993 3.163 -24.370 1.00 84.44 138 SER A CA 1
ATOM 945 C C . SER A 1 138 ? 3.565 3.229 -24.872 1.00 84.44 138 SER A C 1
ATOM 947 O O . SER A 1 138 ? 3.313 2.968 -26.046 1.00 84.44 138 SER A O 1
ATOM 949 N N . THR A 1 139 ? 2.629 3.584 -23.998 1.00 69.94 139 THR A N 1
ATOM 950 C CA . THR A 1 139 ? 1.250 3.896 -24.373 1.00 69.94 139 THR A CA 1
ATOM 951 C C . THR A 1 139 ? 1.153 5.397 -24.623 1.00 69.94 139 THR A C 1
ATOM 953 O O . THR A 1 139 ? 0.493 6.107 -23.878 1.00 69.94 139 THR A O 1
ATOM 956 N N . GLY A 1 140 ? 1.859 5.914 -25.641 1.00 61.25 140 GLY A N 1
ATOM 957 C CA . GLY A 1 140 ? 1.834 7.347 -25.967 1.00 61.25 140 GLY A CA 1
ATOM 958 C C . GLY A 1 140 ? 0.389 7.845 -25.941 1.00 61.25 140 GLY A C 1
ATOM 959 O O . GLY A 1 140 ? -0.416 7.292 -26.687 1.00 61.25 140 GLY A O 1
ATOM 960 N N . GLY A 1 141 ? 0.071 8.756 -25.007 1.00 54.69 141 GLY A N 1
ATOM 961 C CA . GLY A 1 141 ? -1.228 8.952 -24.324 1.00 54.69 141 GLY A CA 1
ATOM 962 C C . GLY A 1 141 ? -2.491 9.194 -25.168 1.00 54.69 141 GLY A C 1
ATOM 963 O O . GLY A 1 141 ? -3.242 10.128 -24.910 1.00 54.69 141 GLY A O 1
ATOM 964 N N . GLY A 1 142 ? -2.742 8.358 -26.171 1.00 53.53 142 GLY A N 1
ATOM 965 C CA . GLY A 1 142 ? -3.717 8.545 -27.241 1.00 53.53 142 GLY A CA 1
ATOM 966 C C . GLY A 1 142 ? -3.861 7.339 -28.183 1.00 53.53 142 GLY A C 1
ATOM 967 O O . GLY A 1 142 ? -4.310 7.511 -29.310 1.00 53.53 142 GLY A O 1
ATOM 968 N N . GLY A 1 143 ? -3.509 6.121 -27.745 1.00 54.81 143 GLY A N 1
ATOM 969 C CA . GLY A 1 143 ? -3.943 4.877 -28.406 1.00 54.81 143 GLY A CA 1
ATOM 970 C C . GLY A 1 143 ? -2.968 4.218 -29.390 1.00 54.81 143 GLY A C 1
ATOM 971 O O . GLY A 1 143 ? -3.335 3.228 -30.015 1.00 54.81 143 GLY A O 1
ATOM 972 N N . GLY A 1 144 ? -1.729 4.704 -29.511 1.00 60.84 144 GLY A N 1
ATOM 973 C CA . GLY A 1 144 ? -0.689 4.068 -30.326 1.00 60.84 144 GLY A CA 1
ATOM 974 C C . GLY A 1 144 ? 0.442 3.516 -29.466 1.00 60.84 144 GLY A C 1
ATOM 975 O O . GLY A 1 144 ? 1.408 4.226 -29.202 1.00 60.84 144 GLY A O 1
ATOM 976 N N . GLY A 1 145 ? 0.326 2.264 -29.018 1.00 70.69 145 GLY A N 1
ATOM 977 C CA . GLY A 1 145 ? 1.363 1.615 -28.217 1.00 70.69 145 GLY A CA 1
ATOM 978 C C . GLY A 1 145 ? 2.602 1.263 -29.046 1.00 70.69 145 GLY A C 1
ATOM 979 O O . GLY A 1 145 ? 2.476 0.556 -30.041 1.00 70.69 145 GLY A O 1
ATOM 980 N N . VAL A 1 146 ? 3.789 1.718 -28.643 1.00 81.88 146 VAL A N 1
ATOM 981 C CA . VAL A 1 146 ? 5.067 1.273 -29.228 1.00 81.88 146 VAL A CA 1
ATOM 982 C C . VAL A 1 146 ? 5.697 0.242 -28.297 1.00 81.88 146 VAL A C 1
ATOM 984 O O . VAL A 1 146 ? 5.828 0.499 -27.099 1.00 81.88 146 VAL A O 1
ATOM 987 N N . ILE A 1 147 ? 6.125 -0.899 -28.841 1.00 85.69 147 ILE A N 1
ATOM 988 C CA . ILE A 1 147 ? 6.893 -1.909 -28.100 1.00 85.69 147 ILE A CA 1
ATOM 989 C C . ILE A 1 147 ? 8.343 -1.836 -28.564 1.00 85.69 147 ILE A C 1
ATOM 991 O O . ILE A 1 147 ? 8.638 -2.133 -29.716 1.00 85.69 147 ILE A O 1
ATOM 995 N N . GLN A 1 148 ? 9.258 -1.468 -27.678 1.00 84.69 148 GLN A N 1
ATOM 996 C CA . GLN A 1 148 ? 10.690 -1.430 -27.962 1.00 84.69 148 GLN A CA 1
ATOM 997 C C . GLN A 1 148 ? 11.387 -2.548 -27.201 1.00 84.69 148 GLN A C 1
ATOM 999 O O . GLN A 1 148 ? 11.244 -2.674 -25.993 1.00 84.69 148 GLN A O 1
ATOM 1004 N N . THR A 1 149 ? 12.178 -3.345 -27.900 1.00 84.44 149 THR A N 1
ATOM 1005 C CA . THR A 1 149 ? 13.134 -4.292 -27.319 1.00 84.44 149 THR A CA 1
ATOM 1006 C C . THR A 1 149 ? 14.548 -3.856 -27.698 1.00 84.44 149 THR A C 1
ATOM 1008 O O . THR A 1 149 ? 14.708 -3.051 -28.616 1.00 84.44 149 THR A O 1
ATOM 1011 N N . PRO A 1 150 ? 15.610 -4.412 -27.095 1.00 82.00 150 PRO A N 1
ATOM 1012 C CA . PRO A 1 150 ? 16.973 -4.114 -27.534 1.00 82.00 150 PRO A CA 1
ATOM 1013 C C . PRO A 1 150 ? 17.237 -4.383 -29.029 1.00 82.00 150 PRO A C 1
ATOM 1015 O O . PRO A 1 150 ? 18.120 -3.758 -29.605 1.00 82.00 150 PRO A O 1
ATOM 1018 N N . GLY A 1 151 ? 16.483 -5.290 -29.668 1.00 81.06 151 GLY A N 1
ATOM 1019 C CA . GLY A 1 151 ? 16.705 -5.698 -31.061 1.00 81.06 151 GLY A CA 1
ATOM 1020 C C . GLY A 1 151 ? 15.712 -5.145 -32.084 1.00 81.06 151 GLY A C 1
ATOM 1021 O O . GLY A 1 151 ? 16.035 -5.078 -33.268 1.00 81.06 151 GLY A O 1
ATOM 1022 N N . PHE A 1 152 ? 14.510 -4.742 -31.676 1.00 86.25 152 PHE A N 1
ATOM 1023 C CA . PHE A 1 152 ? 13.486 -4.251 -32.599 1.00 86.25 152 PHE A CA 1
ATOM 1024 C C . PHE A 1 152 ? 12.440 -3.376 -31.912 1.00 86.25 152 PHE A C 1
ATOM 1026 O O . PHE A 1 152 ? 12.199 -3.487 -30.710 1.00 86.25 152 PHE A O 1
ATOM 1033 N N . THR A 1 153 ? 11.781 -2.549 -32.710 1.00 87.38 153 THR A N 1
ATOM 1034 C CA . THR A 1 153 ? 10.640 -1.724 -32.337 1.00 87.38 153 THR A CA 1
ATOM 1035 C C . THR A 1 153 ? 9.421 -2.171 -33.134 1.00 87.38 153 THR A C 1
ATOM 1037 O O . THR A 1 153 ? 9.493 -2.273 -34.356 1.00 87.38 153 THR A O 1
ATOM 1040 N N . VAL A 1 154 ? 8.308 -2.437 -32.455 1.00 86.38 154 VAL A N 1
ATOM 1041 C CA . VAL A 1 154 ? 6.998 -2.689 -33.061 1.00 86.38 154 VAL A CA 1
ATOM 1042 C C . VAL A 1 154 ? 6.175 -1.415 -32.952 1.00 86.38 154 VAL A C 1
ATOM 1044 O O . VAL A 1 154 ? 5.948 -0.907 -31.851 1.00 86.38 154 VAL A O 1
ATOM 1047 N N . ASN A 1 155 ? 5.750 -0.902 -34.098 1.00 84.69 155 ASN A N 1
ATOM 1048 C CA . ASN A 1 155 ? 4.940 0.301 -34.200 1.00 84.69 155 ASN A CA 1
ATOM 1049 C C . ASN A 1 155 ? 3.442 -0.025 -34.072 1.00 84.69 155 ASN A C 1
ATOM 1051 O O . ASN A 1 155 ? 3.033 -1.165 -34.310 1.00 84.69 155 ASN A O 1
ATOM 1055 N N . PRO A 1 156 ? 2.595 0.978 -33.776 1.00 81.88 156 PRO A N 1
ATOM 1056 C CA . PRO A 1 156 ? 1.149 0.783 -33.664 1.00 81.88 156 PRO A CA 1
ATOM 1057 C C . PRO A 1 156 ? 0.480 0.279 -34.951 1.00 81.88 156 PRO A C 1
ATOM 1059 O O . PRO A 1 156 ? -0.585 -0.326 -34.894 1.00 81.88 156 PRO A O 1
ATOM 1062 N N . ASP A 1 157 ? 1.097 0.518 -36.111 1.00 82.00 157 ASP A N 1
ATOM 1063 C CA . ASP A 1 157 ? 0.642 0.031 -37.419 1.00 82.00 157 ASP A CA 1
ATOM 1064 C C . ASP A 1 157 ? 1.056 -1.429 -37.708 1.00 82.00 157 ASP A C 1
ATOM 1066 O O . ASP A 1 157 ? 0.807 -1.945 -38.798 1.00 82.00 157 ASP A O 1
ATOM 1070 N N . GLY A 1 158 ? 1.688 -2.101 -36.739 1.00 80.00 158 GLY A N 1
ATOM 1071 C CA . GLY A 1 158 ? 2.167 -3.478 -36.843 1.00 80.00 158 GLY A CA 1
ATOM 1072 C C . GLY A 1 158 ? 3.510 -3.629 -37.559 1.00 80.00 158 GLY A C 1
ATOM 1073 O O . GLY A 1 158 ? 4.010 -4.750 -37.676 1.00 80.00 158 GLY A O 1
ATOM 1074 N N . THR A 1 159 ? 4.124 -2.540 -38.030 1.00 86.44 159 THR A N 1
ATOM 1075 C CA . THR A 1 159 ? 5.454 -2.608 -38.644 1.00 86.44 159 THR A CA 1
ATOM 1076 C C . THR A 1 159 ? 6.533 -2.871 -37.593 1.00 86.44 159 THR A C 1
ATOM 1078 O O . THR A 1 159 ? 6.457 -2.395 -36.459 1.00 86.44 159 THR A O 1
ATOM 1081 N N . VAL A 1 160 ? 7.558 -3.639 -37.976 1.00 87.19 160 VAL A N 1
ATOM 1082 C CA . VAL A 1 160 ? 8.706 -3.960 -37.120 1.00 87.19 160 VAL A CA 1
ATOM 1083 C C . VAL A 1 160 ? 9.961 -3.323 -37.704 1.00 87.19 160 VAL A C 1
ATOM 1085 O O . VAL A 1 160 ? 10.395 -3.679 -38.799 1.00 87.19 160 VAL A O 1
ATOM 1088 N N . ALA A 1 161 ? 10.557 -2.392 -36.967 1.00 85.06 161 ALA A N 1
ATOM 1089 C CA . ALA A 1 161 ? 11.856 -1.815 -37.279 1.00 85.06 161 ALA A CA 1
ATOM 1090 C C . ALA A 1 161 ? 12.938 -2.546 -36.480 1.00 85.06 161 ALA A C 1
ATOM 1092 O O . ALA A 1 161 ? 12.830 -2.675 -35.265 1.00 85.06 161 ALA A O 1
ATOM 1093 N N . VAL A 1 162 ? 13.998 -3.020 -37.132 1.00 83.94 162 VAL A N 1
ATOM 1094 C CA . VAL A 1 162 ? 15.159 -3.559 -36.411 1.00 83.94 162 VAL A CA 1
ATOM 1095 C C . VAL A 1 162 ? 15.887 -2.390 -35.760 1.00 83.94 162 VAL A C 1
ATOM 1097 O O . VAL A 1 162 ? 16.293 -1.449 -36.447 1.00 83.94 162 VAL A O 1
ATOM 1100 N N . ASN A 1 163 ? 16.075 -2.469 -34.445 1.00 75.44 163 ASN A N 1
ATOM 1101 C CA . ASN A 1 163 ? 16.917 -1.543 -33.708 1.00 75.44 163 ASN A CA 1
ATOM 1102 C C . ASN A 1 163 ? 18.347 -1.942 -34.038 1.00 75.44 163 ASN A C 1
ATOM 1104 O O . ASN A 1 163 ? 18.978 -2.720 -33.327 1.00 75.44 163 ASN A O 1
ATOM 1108 N N . GLN A 1 164 ? 18.842 -1.480 -35.186 1.00 52.22 164 GLN A N 1
ATOM 1109 C CA . GLN A 1 164 ? 20.259 -1.586 -35.455 1.00 52.22 164 GLN A CA 1
ATOM 1110 C C . GLN A 1 164 ? 20.942 -0.782 -34.356 1.00 52.22 164 GLN A C 1
ATOM 1112 O O . GLN A 1 164 ? 20.910 0.449 -34.369 1.00 52.22 164 GLN A O 1
ATOM 1117 N N . ALA A 1 165 ? 21.543 -1.485 -33.390 1.00 49.19 165 ALA A N 1
ATOM 1118 C CA . ALA A 1 165 ? 22.674 -0.933 -32.671 1.00 49.19 165 ALA A CA 1
ATOM 1119 C C . ALA A 1 165 ? 23.532 -0.285 -33.751 1.00 49.19 165 ALA A C 1
ATOM 1121 O O . ALA A 1 165 ? 23.829 -0.962 -34.743 1.00 49.19 165 ALA A O 1
ATOM 1122 N N . SER A 1 166 ? 23.819 1.019 -33.620 1.00 42.62 166 SER A N 1
ATOM 1123 C CA . SER A 1 166 ? 24.755 1.704 -34.514 1.00 42.62 166 SER A CA 1
ATOM 1124 C C . SER A 1 166 ? 25.838 0.700 -34.867 1.00 42.62 166 SER A C 1
ATOM 1126 O O . SER A 1 166 ? 26.412 0.150 -33.916 1.00 42.62 166 SER A O 1
ATOM 1128 N N . PRO A 1 167 ? 26.078 0.380 -36.158 1.00 41.91 167 PRO A N 1
ATOM 1129 C CA . PRO A 1 167 ? 27.193 -0.484 -36.488 1.00 41.91 167 PRO A CA 1
ATOM 1130 C C . PRO A 1 167 ? 28.362 0.127 -35.746 1.00 41.91 167 PRO A C 1
ATOM 1132 O O . PRO A 1 167 ? 28.593 1.334 -35.862 1.00 41.91 167 PRO A O 1
ATOM 1135 N N . SER A 1 168 ? 28.980 -0.655 -34.866 1.00 37.25 168 SER A N 1
ATOM 1136 C CA . SER A 1 168 ? 30.132 -0.208 -34.122 1.00 37.25 168 SER A CA 1
ATOM 1137 C C . SER A 1 168 ? 31.146 0.213 -35.170 1.00 37.25 168 SER A C 1
ATOM 1139 O O . SER A 1 168 ? 31.911 -0.584 -35.702 1.00 37.25 168 SER A O 1
ATOM 1141 N N . THR A 1 169 ? 31.195 1.509 -35.465 1.00 40.78 169 THR A N 1
ATOM 1142 C CA . THR A 1 169 ? 32.344 2.122 -36.099 1.00 40.78 169 THR A CA 1
ATOM 1143 C C . THR A 1 169 ? 33.414 2.223 -35.020 1.00 40.78 169 THR A C 1
ATOM 1145 O O . THR A 1 169 ? 33.998 3.280 -34.796 1.00 40.78 169 THR A O 1
ATOM 1148 N N . SER A 1 170 ? 33.721 1.106 -34.351 1.00 38.19 170 SER A N 1
ATOM 1149 C CA . SER A 1 170 ? 35.090 0.830 -33.977 1.00 38.19 170 SER A CA 1
ATOM 1150 C C . SER A 1 170 ? 35.822 0.691 -35.301 1.00 38.19 170 SER A C 1
ATOM 1152 O O . SER A 1 170 ? 36.008 -0.398 -35.840 1.00 38.19 170 SER A O 1
ATOM 1154 N N . LYS A 1 171 ? 36.190 1.846 -35.860 1.00 40.53 171 LYS A N 1
ATOM 1155 C CA . LYS A 1 171 ? 37.360 1.962 -36.705 1.00 40.53 171 LYS A CA 1
ATOM 1156 C C . LYS A 1 171 ? 38.428 1.115 -36.008 1.00 40.53 171 LYS A C 1
ATOM 1158 O O . LYS A 1 171 ? 38.763 1.449 -34.867 1.00 40.53 171 LYS A O 1
ATOM 1163 N N . PRO A 1 172 ? 38.909 0.011 -36.606 1.00 37.91 172 PRO A N 1
ATOM 1164 C CA . PRO A 1 172 ? 40.051 -0.674 -36.037 1.00 37.91 172 PRO A CA 1
ATOM 1165 C C . PRO A 1 172 ? 41.129 0.393 -35.854 1.00 37.91 172 PRO A C 1
ATOM 1167 O O . PRO A 1 172 ? 41.363 1.197 -36.763 1.00 37.91 172 PRO A O 1
ATOM 1170 N N . ALA A 1 173 ? 41.700 0.480 -34.654 1.00 46.25 173 ALA A N 1
ATOM 1171 C CA . ALA A 1 173 ? 42.840 1.340 -34.383 1.00 46.25 173 ALA A CA 1
ATOM 1172 C C . ALA A 1 173 ? 43.948 0.959 -35.379 1.00 46.25 173 ALA A C 1
ATOM 1174 O O . ALA A 1 173 ? 44.607 -0.065 -35.249 1.00 46.25 173 ALA A O 1
ATOM 1175 N N . GLY A 1 174 ? 44.021 1.727 -36.463 1.00 45.38 174 GLY A N 1
ATOM 1176 C CA . GLY A 1 174 ? 44.621 1.286 -37.718 1.00 45.38 174 GLY A CA 1
ATOM 1177 C C . GLY A 1 174 ? 44.104 2.115 -38.889 1.00 45.38 174 GLY A C 1
ATOM 1178 O O . GLY A 1 174 ? 43.793 1.593 -39.954 1.00 45.38 174 GLY A O 1
ATOM 1179 N N . SER A 1 175 ? 43.977 3.430 -38.684 1.00 36.06 175 SER A N 1
ATOM 1180 C CA . SER A 1 175 ? 43.867 4.380 -39.788 1.00 36.06 175 SER A CA 1
ATOM 1181 C C . SER A 1 175 ? 45.192 4.362 -40.544 1.00 36.06 175 SER A C 1
ATOM 1183 O O . SER A 1 175 ? 46.076 5.156 -40.235 1.00 36.06 175 SER A O 1
ATOM 1185 N N . LEU A 1 176 ? 45.353 3.480 -41.526 1.00 39.41 176 LEU A N 1
ATOM 1186 C CA . LEU A 1 176 ? 46.322 3.744 -42.581 1.00 39.41 176 LEU A CA 1
ATOM 1187 C C . LEU A 1 176 ? 45.841 5.022 -43.259 1.00 39.41 176 LEU A C 1
ATOM 1189 O O . LEU A 1 176 ? 44.805 5.051 -43.923 1.00 39.41 176 LEU A O 1
ATOM 1193 N N . ALA A 1 177 ? 46.538 6.113 -42.955 1.00 37.56 177 ALA A N 1
ATOM 1194 C CA . ALA A 1 177 ? 46.398 7.358 -43.669 1.00 37.56 177 ALA A CA 1
ATOM 1195 C C . ALA A 1 177 ? 46.430 7.038 -45.166 1.00 37.56 177 ALA A C 1
ATOM 1197 O O . ALA A 1 177 ? 47.318 6.334 -45.646 1.00 37.56 177 ALA A O 1
ATOM 1198 N N . SER A 1 178 ? 45.420 7.531 -45.874 1.00 38.94 178 SER A N 1
ATOM 1199 C CA . SER A 1 178 ? 45.406 7.580 -47.328 1.00 38.94 178 SER A CA 1
ATOM 1200 C C . SER A 1 178 ? 46.787 8.043 -47.818 1.00 38.94 178 SER A C 1
ATOM 1202 O O . SER A 1 178 ? 47.239 9.094 -47.348 1.00 38.94 178 SER A O 1
ATOM 1204 N N . PRO A 1 179 ? 47.493 7.321 -48.712 1.00 43.00 179 PRO A N 1
ATOM 1205 C CA . PRO A 1 179 ? 48.665 7.878 -49.363 1.00 43.00 179 PRO A CA 1
ATOM 1206 C C . PRO A 1 179 ? 48.179 8.971 -50.315 1.00 43.00 179 PRO A C 1
ATOM 1208 O O . PRO A 1 179 ? 47.924 8.762 -51.501 1.00 43.00 179 PRO A O 1
ATOM 1211 N N . ALA A 1 180 ? 48.024 10.171 -49.765 1.00 43.81 180 ALA A N 1
ATOM 1212 C CA . ALA A 1 180 ? 47.908 11.387 -50.530 1.00 43.81 180 ALA A CA 1
ATOM 1213 C C . ALA A 1 180 ? 49.213 11.559 -51.321 1.00 43.81 180 ALA A C 1
ATOM 1215 O O . ALA A 1 180 ? 50.226 11.998 -50.794 1.00 43.81 180 ALA A O 1
ATOM 1216 N N . ARG A 1 181 ? 49.160 11.172 -52.598 1.00 45.84 181 ARG A N 1
ATOM 1217 C CA . ARG A 1 181 ? 49.950 11.715 -53.712 1.00 45.84 181 ARG A CA 1
ATOM 1218 C C . ARG A 1 181 ? 51.448 11.895 -53.416 1.00 45.84 181 ARG A C 1
ATOM 1220 O O . ARG A 1 181 ? 51.909 13.003 -53.175 1.00 45.84 181 ARG A O 1
ATOM 1227 N N . MET A 1 182 ? 52.234 10.841 -53.614 1.00 43.03 182 MET A N 1
ATOM 1228 C CA . MET A 1 182 ? 53.672 10.980 -53.874 1.00 43.03 182 MET A CA 1
ATOM 1229 C C . MET A 1 182 ? 53.966 10.562 -55.321 1.00 43.03 182 MET A C 1
ATOM 1231 O O . MET A 1 182 ? 54.610 9.556 -55.577 1.00 43.03 182 MET A O 1
ATOM 1235 N N . VAL A 1 183 ? 53.435 11.317 -56.291 1.00 44.69 183 VAL A N 1
ATOM 1236 C CA . VAL A 1 183 ? 53.751 11.114 -57.724 1.00 44.69 183 VAL A CA 1
ATOM 1237 C C . VAL A 1 183 ? 54.540 12.290 -58.316 1.00 44.69 183 VAL A C 1
ATOM 1239 O O . VAL A 1 183 ? 54.885 12.282 -59.489 1.00 44.69 183 VAL A O 1
ATOM 1242 N N . THR A 1 184 ? 54.905 13.294 -57.517 1.00 47.09 184 THR A N 1
ATOM 1243 C CA . THR A 1 184 ? 55.585 14.497 -58.034 1.00 47.09 184 THR A CA 1
ATOM 1244 C C . THR A 1 184 ? 57.105 14.492 -57.846 1.00 47.09 184 THR A C 1
ATOM 1246 O O . THR A 1 184 ? 57.776 15.348 -58.409 1.00 47.09 184 THR A O 1
ATOM 1249 N N . SER A 1 185 ? 57.677 13.527 -57.113 1.00 47.62 185 SER A N 1
ATOM 1250 C CA . SER A 1 185 ? 59.122 13.512 -56.812 1.00 47.62 185 SER A CA 1
ATOM 1251 C C . SER A 1 185 ? 59.960 12.543 -57.660 1.00 47.62 185 SER A C 1
ATOM 1253 O O . SER A 1 185 ? 61.184 12.594 -57.575 1.00 47.62 185 SER A O 1
ATOM 1255 N N . LEU A 1 186 ? 59.348 11.682 -58.486 1.00 45.75 186 LEU A N 1
ATOM 1256 C CA . LEU A 1 186 ? 60.091 10.764 -59.369 1.00 45.75 186 LEU A CA 1
ATOM 1257 C C . LEU A 1 186 ? 60.357 11.374 -60.756 1.00 45.75 186 LEU A C 1
ATOM 1259 O O . LEU A 1 186 ? 61.378 11.083 -61.371 1.00 45.75 186 LEU A O 1
ATOM 1263 N N . LEU A 1 187 ? 59.496 12.288 -61.222 1.00 48.88 187 LEU A N 1
ATOM 1264 C CA . LEU A 1 187 ? 59.672 12.963 -62.513 1.00 48.88 187 LEU A CA 1
ATOM 1265 C C . LEU A 1 187 ? 60.806 14.008 -62.479 1.00 48.88 187 LEU A C 1
ATOM 1267 O O . LEU A 1 187 ? 61.505 14.179 -63.471 1.00 48.88 187 LEU A O 1
ATOM 1271 N N . VAL A 1 188 ? 61.049 14.653 -61.331 1.00 53.00 188 VAL A N 1
ATOM 1272 C CA . VAL A 1 188 ? 62.150 15.628 -61.174 1.00 53.00 188 VAL A CA 1
ATOM 1273 C C . VAL A 1 188 ? 63.520 14.936 -61.153 1.00 53.00 188 VAL A C 1
ATOM 1275 O O . VAL A 1 188 ? 64.477 15.466 -61.710 1.00 53.00 188 VAL A O 1
ATOM 1278 N N . LEU A 1 189 ? 63.613 13.722 -60.597 1.00 47.28 189 LEU A N 1
ATOM 1279 C CA . LEU A 1 189 ? 64.853 12.938 -60.603 1.00 47.28 189 LEU A CA 1
ATOM 1280 C C . LEU A 1 189 ? 65.157 12.349 -61.995 1.00 47.28 189 LEU A C 1
ATOM 1282 O O . LEU A 1 189 ? 66.318 12.278 -62.386 1.00 47.28 189 LEU A O 1
ATOM 1286 N N . LEU A 1 190 ? 64.126 11.985 -62.770 1.00 49.38 190 LEU A N 1
ATOM 1287 C CA . LEU A 1 190 ? 64.295 11.442 -64.124 1.00 49.38 190 LEU A CA 1
ATOM 1288 C C . LEU A 1 190 ? 64.715 12.513 -65.150 1.00 49.38 190 LEU A C 1
ATOM 1290 O O . LEU A 1 190 ? 65.480 12.211 -66.059 1.00 49.38 190 LEU A O 1
ATOM 1294 N N . VAL A 1 191 ? 64.268 13.767 -64.991 1.00 54.34 191 VAL A N 1
ATOM 1295 C CA . VAL A 1 191 ? 64.694 14.888 -65.855 1.00 54.34 191 VAL A CA 1
ATOM 1296 C C . VAL A 1 191 ? 66.141 15.306 -65.564 1.00 54.34 191 VAL A C 1
ATOM 1298 O O . VAL A 1 191 ? 66.875 15.619 -66.496 1.00 54.34 191 VAL A O 1
ATOM 1301 N N . PHE A 1 192 ? 66.596 15.242 -64.308 1.00 52.38 192 PHE A N 1
ATOM 1302 C CA . PHE A 1 192 ? 67.995 15.537 -63.964 1.00 52.38 192 PHE A CA 1
ATOM 1303 C C . PHE A 1 192 ? 68.989 14.476 -64.460 1.00 52.38 192 PHE A C 1
ATOM 1305 O O . PHE A 1 192 ? 70.142 14.809 -64.710 1.00 52.38 192 PHE A O 1
ATOM 1312 N N . LEU A 1 193 ? 68.555 13.224 -64.640 1.00 52.19 193 LEU A N 1
ATOM 1313 C CA . LEU A 1 193 ? 69.408 12.146 -65.154 1.00 52.19 193 LEU A CA 1
ATOM 1314 C C . LEU A 1 193 ? 69.486 12.088 -66.690 1.00 52.19 193 LEU A C 1
ATOM 1316 O O . LEU A 1 193 ? 70.319 11.359 -67.215 1.00 52.19 193 LEU A O 1
ATOM 1320 N N . LEU A 1 194 ? 68.622 12.817 -67.408 1.00 50.25 194 LEU A N 1
ATOM 1321 C CA . LEU A 1 194 ? 68.580 12.821 -68.878 1.00 50.25 194 LEU A CA 1
ATOM 1322 C C . LEU A 1 194 ? 69.269 14.042 -69.516 1.00 50.25 194 LEU A C 1
ATOM 1324 O O . LEU A 1 194 ? 69.385 14.096 -70.738 1.00 50.25 194 LEU A O 1
ATOM 1328 N N . VAL A 1 195 ? 69.691 15.025 -68.712 1.00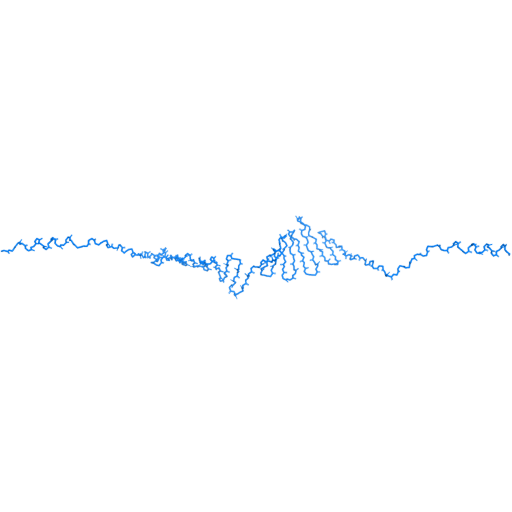 54.50 195 VAL A N 1
ATOM 1329 C CA . VAL A 1 195 ? 70.351 16.270 -69.168 1.00 54.50 195 VAL A CA 1
ATOM 1330 C C . VAL A 1 195 ? 71.766 16.417 -68.569 1.00 54.50 195 VAL A C 1
ATOM 1332 O O . VAL A 1 195 ? 72.342 17.501 -68.592 1.00 54.50 195 VAL A O 1
ATOM 1335 N N . ALA A 1 196 ? 72.340 15.329 -68.046 1.00 49.69 196 ALA A N 1
ATOM 1336 C CA . ALA A 1 196 ? 73.743 15.240 -67.630 1.00 49.69 196 ALA A CA 1
ATOM 1337 C C . ALA A 1 196 ? 74.511 14.268 -68.533 1.00 49.69 196 ALA A C 1
ATOM 1339 O O . ALA A 1 196 ? 73.933 13.209 -68.869 1.00 49.69 196 ALA A O 1
#

pLDDT: mean 72.55, std 21.68, range [36.06, 96.81]